Protein AF-A0A842YIY6-F1 (afdb_monomer)

Sequence (325 aa):
MGVLILLYVITFTYNYIYHKLLLDKLLSLYYEKFEFDLGQAIFYLFYGISILIGSVLSNKINRKRLLQAWIYSGIIINILLMTLHSRSNLYLLLSLTAFSIGFGLPSCFSYLVESTSFENRGRGSSIVQFLIFVSVFGLIAAATVLDLSLNQVIMLGIIIRVATLIPLHMDSFDRVIQASQPWGKVLGSKQTLLFLIPWVLISLNNGVLIFFDHSLPSSPEFEGVLTQGSYIMFIGISVFGLISGFMADRSGRKQPLILGAMALGISYALVGISTTPFNLMLMMILSGAGWGFVTVILQWVVFGDLAPKGSEEKYYVLALVVYPV

Solvent-accessible surface area (backbone atoms only — not comparable to full-atom values): 16160 Å² total; per-residue (Å²): 109,68,52,56,47,51,32,50,28,42,52,49,23,47,53,51,43,38,63,73,47,49,49,51,54,56,34,65,72,67,39,56,73,70,57,31,54,51,48,50,52,48,24,55,52,31,21,34,53,20,23,54,50,21,35,58,46,56,68,77,40,56,58,61,61,46,45,49,54,26,43,51,41,39,41,53,45,42,53,47,48,69,73,57,71,42,78,91,40,40,69,60,51,40,33,53,42,23,30,35,60,19,26,33,45,17,60,48,59,34,50,53,46,76,73,37,54,87,69,47,31,27,41,54,46,8,53,42,47,28,50,19,44,52,50,35,51,53,51,50,53,49,40,59,76,66,62,57,50,72,64,54,51,44,50,50,49,39,53,43,45,58,55,35,51,56,38,58,68,75,50,84,75,77,71,78,87,46,84,51,73,60,68,69,60,58,66,68,30,68,70,48,45,68,54,47,52,59,50,48,52,52,29,49,55,52,58,52,46,58,61,51,63,74,69,54,70,95,43,72,66,42,55,50,35,55,58,55,24,51,56,47,16,52,53,24,27,24,55,32,10,36,53,21,7,52,42,21,50,72,70,38,62,64,54,32,38,50,54,9,51,51,31,35,51,54,21,55,48,42,51,74,73,44,87,44,57,68,38,52,36,52,23,25,48,29,35,7,36,9,48,6,13,34,44,36,39,56,57,60,32,49,32,47,72,70,31,56,86,55,26,27,27,61,36,33,34,62,36,59,53,57,54,74,125

Structure (mmCIF, N/CA/C/O backbone):
data_AF-A0A842YIY6-F1
#
_entry.id   AF-A0A842YIY6-F1
#
loop_
_atom_site.group_PDB
_atom_site.id
_atom_site.type_symbol
_atom_site.label_atom_id
_atom_site.label_alt_id
_atom_site.label_comp_id
_atom_site.label_asym_id
_atom_site.label_entity_id
_atom_site.label_seq_id
_atom_site.pdbx_PDB_ins_code
_atom_site.Cartn_x
_atom_site.Cartn_y
_atom_site.Cartn_z
_atom_site.occupancy
_atom_site.B_iso_or_equiv
_atom_site.auth_seq_id
_atom_site.auth_comp_id
_atom_site.auth_asym_id
_atom_site.auth_atom_id
_atom_site.pdbx_PDB_model_num
ATOM 1 N N . MET A 1 1 ? -20.625 5.523 6.326 1.00 78.38 1 MET A N 1
ATOM 2 C CA . MET A 1 1 ? -19.889 4.602 5.426 1.00 78.38 1 MET A CA 1
ATOM 3 C C . MET A 1 1 ? -19.438 5.263 4.120 1.00 78.38 1 MET A C 1
ATOM 5 O O . MET A 1 1 ? -18.277 5.108 3.785 1.00 78.38 1 MET A O 1
ATOM 9 N N . GLY A 1 2 ? -20.272 6.034 3.404 1.00 86.25 2 GLY A N 1
ATOM 10 C CA . GLY A 1 2 ? -19.850 6.689 2.147 1.00 86.25 2 GLY A CA 1
ATOM 11 C C . GLY A 1 2 ? -18.645 7.639 2.279 1.00 86.25 2 GLY A C 1
ATOM 12 O O . GLY A 1 2 ? -17.682 7.506 1.533 1.00 86.25 2 GLY A O 1
ATOM 13 N N . VAL A 1 3 ? -18.654 8.534 3.276 1.00 86.19 3 VAL A N 1
ATOM 14 C CA . VAL A 1 3 ? -17.538 9.467 3.562 1.00 86.19 3 VAL A CA 1
ATOM 15 C C . VAL A 1 3 ? -16.233 8.722 3.868 1.00 86.19 3 VAL A C 1
ATOM 17 O O . VAL A 1 3 ? -15.176 9.085 3.359 1.00 86.19 3 VAL A O 1
ATOM 20 N N . LEU A 1 4 ? -16.321 7.631 4.635 1.00 86.00 4 LEU A N 1
ATOM 21 C CA . LEU A 1 4 ? -15.195 6.746 4.924 1.00 86.00 4 LEU A CA 1
ATOM 22 C C . LEU A 1 4 ? -14.635 6.142 3.634 1.00 86.00 4 LEU A C 1
ATOM 24 O O . LEU A 1 4 ? -13.453 6.288 3.366 1.00 86.00 4 LEU A O 1
ATOM 28 N N . ILE A 1 5 ? -15.473 5.499 2.818 1.00 90.00 5 ILE A N 1
ATOM 29 C CA . ILE A 1 5 ? -15.027 4.888 1.558 1.00 90.00 5 ILE A CA 1
ATOM 30 C C . ILE A 1 5 ? -14.298 5.928 0.701 1.00 90.00 5 ILE A C 1
ATOM 32 O O . ILE A 1 5 ? -13.212 5.645 0.205 1.00 90.00 5 ILE A O 1
ATOM 36 N N . LEU A 1 6 ? -14.838 7.145 0.602 1.00 90.69 6 LEU A N 1
ATOM 37 C CA . LEU A 1 6 ? -14.202 8.233 -0.134 1.00 90.69 6 LEU A CA 1
ATOM 38 C C . LEU A 1 6 ? -12.817 8.589 0.429 1.00 90.69 6 LEU A C 1
ATOM 40 O O . LEU A 1 6 ? -11.865 8.683 -0.343 1.00 90.69 6 LEU A O 1
ATOM 44 N N . LEU A 1 7 ? -12.681 8.736 1.753 1.00 90.69 7 LEU A N 1
ATOM 45 C CA . LEU A 1 7 ? -11.388 8.990 2.400 1.00 90.69 7 LEU A CA 1
ATOM 46 C C . LEU A 1 7 ? -10.359 7.925 2.000 1.00 90.69 7 LEU A C 1
ATOM 48 O O . LEU A 1 7 ? -9.267 8.264 1.556 1.00 90.69 7 LEU A O 1
ATOM 52 N N . TYR A 1 8 ? -10.722 6.646 2.094 1.00 91.25 8 TYR A N 1
ATOM 53 C CA . TYR A 1 8 ? -9.815 5.545 1.764 1.00 91.25 8 TYR A CA 1
ATOM 54 C C . TYR A 1 8 ? -9.448 5.522 0.296 1.00 91.25 8 TYR A C 1
ATOM 56 O O . TYR A 1 8 ? -8.270 5.423 -0.034 1.00 91.25 8 TYR A O 1
ATOM 64 N N . VAL A 1 9 ? -10.445 5.621 -0.581 1.00 92.44 9 VAL A N 1
ATOM 65 C CA . VAL A 1 9 ? -10.215 5.573 -2.020 1.00 92.44 9 VAL A CA 1
ATOM 66 C C . VAL A 1 9 ? -9.241 6.672 -2.415 1.00 92.44 9 VAL A C 1
ATOM 68 O O . VAL A 1 9 ? -8.220 6.361 -3.018 1.00 92.44 9 VAL A O 1
ATOM 71 N N . ILE A 1 10 ? -9.461 7.919 -1.995 1.00 92.56 10 ILE A N 1
ATOM 72 C CA . ILE A 1 10 ? -8.565 9.033 -2.339 1.00 92.56 10 ILE A CA 1
ATOM 73 C C . ILE A 1 10 ? -7.165 8.820 -1.731 1.00 92.56 10 ILE A C 1
ATOM 75 O O . ILE A 1 10 ? -6.153 8.939 -2.425 1.00 92.56 10 ILE A O 1
ATOM 79 N N . THR A 1 11 ? -7.087 8.457 -0.450 1.00 91.44 11 THR A N 1
ATOM 80 C CA . THR A 1 11 ? -5.820 8.281 0.269 1.00 91.44 11 THR A CA 1
ATOM 81 C C . THR A 1 11 ? -4.952 7.152 -0.294 1.00 91.44 11 THR A C 1
ATOM 83 O O . THR A 1 11 ? -3.753 7.342 -0.505 1.00 91.44 11 THR A O 1
ATOM 86 N N . PHE A 1 12 ? -5.523 5.973 -0.532 1.00 92.31 12 PHE A N 1
ATOM 87 C CA . PHE A 1 12 ? -4.766 4.832 -1.047 1.00 92.31 12 PHE A CA 1
ATOM 88 C C . PHE A 1 12 ? -4.489 4.963 -2.536 1.00 92.31 12 PHE A C 1
ATOM 90 O O . PHE A 1 12 ? -3.419 4.556 -2.975 1.00 92.31 12 PHE A O 1
ATOM 97 N N . THR A 1 13 ? -5.380 5.602 -3.297 1.00 92.31 13 THR A N 1
ATOM 98 C CA . THR A 1 13 ? -5.102 5.941 -4.697 1.00 92.31 13 THR A CA 1
ATOM 99 C C . THR A 1 13 ? -3.861 6.818 -4.805 1.00 92.31 13 THR A C 1
ATOM 101 O O . THR A 1 13 ? -2.980 6.519 -5.606 1.00 92.31 13 THR A O 1
ATOM 104 N N . TYR A 1 14 ? -3.726 7.835 -3.944 1.00 92.69 14 TYR A N 1
ATOM 105 C CA . TYR A 1 14 ? -2.490 8.616 -3.857 1.00 92.69 14 TYR A CA 1
ATOM 106 C C . TYR A 1 14 ? -1.270 7.731 -3.567 1.00 92.69 14 TYR A C 1
ATOM 108 O O . TYR A 1 14 ? -0.249 7.871 -4.232 1.00 92.69 14 TYR A O 1
ATOM 116 N N . ASN A 1 15 ? -1.369 6.828 -2.586 1.00 91.19 15 ASN A N 1
ATOM 117 C CA . ASN A 1 15 ? -0.257 5.962 -2.194 1.00 91.19 15 ASN A CA 1
ATOM 118 C C . ASN A 1 15 ? 0.204 5.079 -3.375 1.00 91.19 15 ASN A C 1
ATOM 120 O O . ASN A 1 15 ? 1.374 5.092 -3.748 1.00 91.19 15 ASN A O 1
ATOM 124 N N . TYR A 1 16 ? -0.730 4.415 -4.058 1.00 90.38 16 TYR A N 1
ATOM 125 C CA . TYR A 1 16 ? -0.418 3.594 -5.231 1.00 90.38 16 TYR A CA 1
ATOM 126 C C . TYR A 1 16 ? 0.123 4.401 -6.419 1.00 90.38 16 TYR A C 1
ATOM 128 O O . TYR A 1 16 ? 1.082 3.964 -7.051 1.00 90.38 16 TYR A O 1
ATOM 136 N N . ILE A 1 17 ? -0.441 5.580 -6.714 1.00 90.25 17 ILE A N 1
ATOM 137 C CA . ILE A 1 17 ? 0.081 6.475 -7.764 1.00 90.25 17 ILE A CA 1
ATOM 138 C C . ILE A 1 17 ? 1.506 6.905 -7.440 1.00 90.25 17 ILE A C 1
ATOM 140 O O . ILE A 1 17 ? 2.358 6.945 -8.327 1.00 90.25 17 ILE A O 1
ATOM 144 N N . TYR A 1 18 ? 1.779 7.202 -6.172 1.00 90.56 18 TYR A N 1
ATOM 145 C CA . TYR A 1 18 ? 3.118 7.552 -5.743 1.00 90.56 18 TYR A CA 1
ATOM 146 C C . TYR A 1 18 ? 4.100 6.421 -6.060 1.00 90.56 18 TYR A C 1
ATOM 148 O O . TYR A 1 18 ? 5.107 6.658 -6.72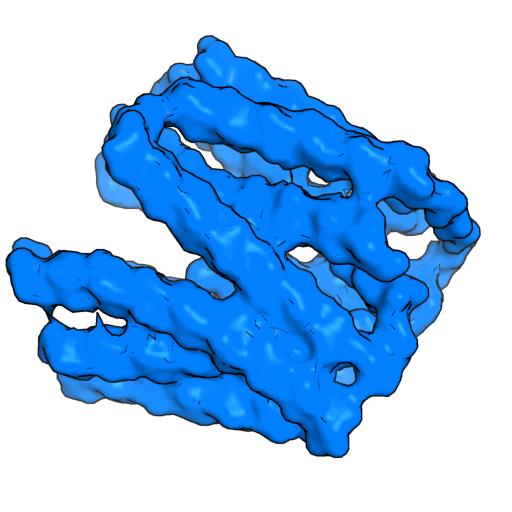0 1.00 90.56 18 TYR A O 1
ATOM 156 N N . HIS A 1 19 ? 3.781 5.192 -5.648 1.00 87.00 19 HIS A N 1
ATOM 157 C CA . HIS A 1 19 ? 4.643 4.035 -5.886 1.00 87.00 19 HIS A CA 1
ATOM 158 C C . HIS A 1 19 ? 4.820 3.701 -7.370 1.00 87.00 19 HIS A C 1
ATOM 160 O O . HIS A 1 19 ? 5.937 3.416 -7.777 1.00 87.00 19 HIS A O 1
ATOM 166 N N . LYS A 1 20 ? 3.745 3.721 -8.169 1.00 86.69 20 LYS A N 1
ATOM 167 C CA . LYS A 1 20 ? 3.766 3.214 -9.556 1.00 86.69 20 LYS A CA 1
ATOM 168 C C . LYS A 1 20 ? 4.073 4.258 -10.623 1.00 86.69 20 LYS A C 1
ATOM 170 O O . LYS A 1 20 ? 4.402 3.891 -11.741 1.00 86.69 20 LYS A O 1
ATOM 175 N N . LEU A 1 21 ? 3.908 5.544 -10.326 1.00 88.88 21 LEU A N 1
ATOM 176 C CA . LEU A 1 21 ? 4.208 6.610 -11.283 1.00 88.88 21 LEU A CA 1
ATOM 177 C C . LEU A 1 21 ? 5.295 7.532 -10.770 1.00 88.88 21 LEU A C 1
ATOM 179 O O . LEU A 1 21 ? 6.252 7.804 -11.490 1.00 88.88 21 LEU A O 1
ATOM 183 N N . LEU A 1 22 ? 5.132 8.063 -9.558 1.00 90.75 22 LEU A N 1
ATOM 184 C CA . LEU A 1 22 ? 6.001 9.143 -9.113 1.00 90.75 22 LEU A CA 1
ATOM 185 C C . LEU A 1 22 ? 7.402 8.643 -8.759 1.00 90.75 22 LEU A C 1
ATOM 187 O O . LEU A 1 22 ? 8.380 9.240 -9.200 1.00 90.75 22 LEU A O 1
ATOM 191 N N . LEU A 1 23 ? 7.494 7.559 -7.989 1.00 92.88 23 LEU A N 1
ATOM 192 C CA . LEU A 1 23 ? 8.764 6.980 -7.563 1.00 92.88 23 LEU A CA 1
ATOM 193 C C . LEU A 1 23 ? 9.606 6.547 -8.769 1.00 92.88 23 LEU A C 1
ATOM 195 O O . LEU A 1 23 ? 10.764 6.948 -8.867 1.00 92.88 23 LEU A O 1
ATOM 199 N N . ASP A 1 24 ? 8.998 5.822 -9.709 1.00 90.69 24 ASP A N 1
ATOM 200 C CA . ASP A 1 24 ? 9.679 5.346 -10.914 1.00 90.69 24 ASP A CA 1
ATOM 201 C C . ASP A 1 24 ? 10.152 6.515 -11.788 1.00 90.69 24 ASP A C 1
ATOM 203 O O . ASP A 1 24 ? 11.333 6.569 -12.127 1.00 90.69 24 ASP A O 1
ATOM 207 N N . LYS A 1 25 ? 9.288 7.511 -12.061 1.00 93.31 25 LYS A N 1
ATOM 208 C CA . LYS A 1 25 ? 9.669 8.711 -12.834 1.00 93.31 25 LYS A CA 1
ATOM 209 C C . LYS A 1 25 ? 10.772 9.531 -12.162 1.00 93.31 25 LYS A C 1
ATOM 211 O O . LYS A 1 25 ? 11.615 10.099 -12.852 1.00 93.31 25 LYS A O 1
ATOM 216 N N . LEU A 1 26 ? 10.753 9.644 -10.833 1.00 92.81 26 LEU A N 1
ATOM 217 C CA . LEU A 1 26 ? 11.770 10.386 -10.084 1.00 92.81 26 LEU A CA 1
ATOM 218 C C . LEU A 1 26 ? 13.132 9.712 -10.165 1.00 92.81 26 LEU A C 1
ATOM 220 O O . LEU A 1 26 ? 14.129 10.380 -10.429 1.00 92.81 26 LEU A O 1
ATOM 224 N N . LEU A 1 27 ? 13.178 8.405 -9.917 1.00 94.00 27 LEU A N 1
ATOM 225 C CA . LEU A 1 27 ? 14.429 7.658 -9.917 1.00 94.00 27 LEU A CA 1
ATOM 226 C C . LEU A 1 27 ? 14.996 7.546 -11.337 1.00 94.00 27 LEU A C 1
ATOM 228 O O . LEU A 1 27 ? 16.179 7.821 -11.532 1.00 94.00 27 LEU A O 1
ATOM 232 N N . SER A 1 28 ? 14.157 7.252 -12.337 1.00 93.25 28 SER A N 1
ATOM 233 C CA . SER A 1 28 ? 14.592 7.129 -13.736 1.00 93.25 28 SER A CA 1
ATOM 234 C C . SER A 1 28 ? 15.122 8.438 -14.329 1.00 93.25 28 SER A C 1
ATOM 236 O O . SER A 1 28 ? 15.854 8.411 -15.312 1.00 93.25 28 SER A O 1
ATOM 238 N N . LEU A 1 29 ? 14.744 9.592 -13.764 1.00 92.81 29 LEU A N 1
ATOM 239 C CA . LEU A 1 29 ? 15.221 10.901 -14.216 1.00 92.81 29 LEU A CA 1
ATOM 240 C C . LEU A 1 29 ? 16.683 11.166 -13.826 1.00 92.81 29 LEU A C 1
ATOM 242 O O . LEU A 1 29 ? 17.380 11.890 -14.535 1.00 92.81 29 LEU A O 1
ATOM 246 N N . TYR A 1 30 ? 17.139 10.632 -12.691 1.00 92.12 30 TYR A N 1
ATOM 247 C CA . TYR A 1 30 ? 18.420 11.022 -12.089 1.00 92.12 30 TYR A CA 1
ATOM 248 C C . TYR A 1 30 ? 19.455 9.911 -12.006 1.00 92.12 30 TYR A C 1
ATOM 250 O O . TYR A 1 30 ? 20.642 10.223 -11.870 1.00 92.12 30 TYR A O 1
ATOM 258 N N . TYR A 1 31 ? 19.020 8.655 -12.032 1.00 93.12 31 TYR A N 1
ATOM 259 C CA . TYR A 1 31 ? 19.827 7.534 -11.586 1.00 93.12 31 TYR A CA 1
ATOM 260 C C . TYR A 1 31 ? 19.833 6.381 -12.580 1.00 93.12 31 TYR A C 1
ATOM 262 O O . TYR A 1 31 ? 18.832 6.050 -13.212 1.00 93.12 31 TYR A O 1
ATOM 270 N N . GLU A 1 32 ? 21.001 5.753 -12.677 1.00 91.38 32 GLU A N 1
ATOM 271 C CA . GLU A 1 32 ? 21.169 4.473 -13.350 1.00 91.38 32 GLU A CA 1
ATOM 272 C C . GLU A 1 32 ? 20.615 3.336 -12.479 1.00 91.38 32 GLU A C 1
ATOM 274 O O . GLU A 1 32 ? 20.284 3.522 -11.307 1.00 91.38 32 GLU A O 1
ATOM 279 N N . LYS A 1 33 ? 20.548 2.125 -13.040 1.00 87.06 33 LYS A N 1
ATOM 280 C CA . LYS A 1 33 ? 19.861 0.974 -12.436 1.00 87.06 33 LYS A CA 1
ATOM 281 C C . LYS A 1 33 ? 20.239 0.696 -10.970 1.00 87.06 33 LYS A C 1
ATOM 283 O O . LYS A 1 33 ? 19.358 0.489 -10.148 1.00 87.06 33 LYS A O 1
ATOM 288 N N . PHE A 1 34 ? 21.524 0.726 -10.612 1.00 89.06 34 PHE A N 1
ATOM 289 C CA . PHE A 1 34 ? 21.938 0.458 -9.225 1.00 89.06 34 PHE A CA 1
ATOM 290 C C . PHE A 1 34 ? 21.459 1.538 -8.238 1.00 89.06 34 PHE A C 1
ATOM 292 O O . PHE A 1 34 ? 20.961 1.227 -7.158 1.00 89.06 34 PHE A O 1
ATOM 299 N N . GLU A 1 35 ? 21.601 2.814 -8.604 1.00 92.44 35 GLU A N 1
ATOM 300 C CA . GLU A 1 35 ? 21.145 3.941 -7.781 1.00 92.44 35 GLU A CA 1
ATOM 301 C C . GLU A 1 35 ? 19.605 3.988 -7.703 1.00 92.44 35 GLU A C 1
ATOM 303 O O . GLU A 1 35 ? 19.047 4.367 -6.671 1.00 92.44 35 GLU A O 1
ATOM 308 N N . PHE A 1 36 ? 18.916 3.543 -8.760 1.00 91.06 36 PHE A N 1
ATOM 309 C CA . PHE A 1 36 ? 17.467 3.345 -8.784 1.00 91.06 36 PHE A CA 1
ATOM 310 C C . PHE A 1 36 ? 17.028 2.333 -7.712 1.00 91.06 36 PHE A C 1
ATOM 312 O O . PHE A 1 36 ? 16.215 2.673 -6.847 1.00 91.06 36 PHE A O 1
ATOM 319 N N . ASP A 1 37 ? 17.622 1.135 -7.703 1.00 89.75 37 ASP A N 1
ATOM 320 C CA . ASP A 1 37 ? 17.306 0.076 -6.732 1.00 89.75 37 ASP A CA 1
ATOM 321 C C . ASP A 1 37 ? 17.602 0.525 -5.291 1.00 89.75 37 ASP A C 1
ATOM 323 O O . ASP A 1 37 ? 16.800 0.323 -4.373 1.00 89.75 37 ASP A O 1
ATOM 327 N N . LEU A 1 38 ? 18.736 1.205 -5.088 1.00 92.31 38 LEU A N 1
ATOM 328 C CA . LEU A 1 38 ? 19.102 1.778 -3.793 1.00 92.31 38 LEU A CA 1
ATOM 329 C C . LEU A 1 38 ? 18.084 2.832 -3.330 1.00 92.31 38 LEU A C 1
ATOM 331 O O . LEU A 1 38 ? 17.690 2.847 -2.161 1.00 92.31 38 LEU A O 1
ATOM 335 N N . GLY A 1 39 ? 17.628 3.697 -4.237 1.00 94.06 39 GLY A N 1
ATOM 336 C CA . GLY A 1 39 ? 16.604 4.699 -3.959 1.00 94.06 39 GLY A CA 1
ATOM 337 C C . GLY A 1 39 ? 15.267 4.082 -3.541 1.00 94.06 39 GLY A C 1
ATOM 338 O O . GLY A 1 39 ? 14.663 4.543 -2.567 1.00 94.06 39 GLY A O 1
ATOM 339 N N . GLN A 1 40 ? 14.837 3.004 -4.206 1.00 92.38 40 GLN A N 1
ATOM 340 C CA . GLN A 1 40 ? 13.654 2.241 -3.795 1.00 92.38 40 GLN A CA 1
ATOM 341 C C . GLN A 1 40 ? 13.840 1.613 -2.407 1.00 92.38 40 GLN A C 1
ATOM 343 O O . GLN A 1 40 ? 12.960 1.740 -1.553 1.00 92.38 40 GLN A O 1
ATOM 348 N N . ALA A 1 41 ? 14.992 0.992 -2.138 1.00 92.00 41 ALA A N 1
ATOM 349 C CA . ALA A 1 41 ? 15.279 0.386 -0.837 1.00 92.00 41 ALA A CA 1
ATOM 350 C C . ALA A 1 41 ? 15.235 1.416 0.308 1.00 92.00 41 ALA A C 1
ATOM 352 O O . ALA A 1 41 ? 14.609 1.168 1.343 1.00 92.00 41 ALA A O 1
ATOM 353 N N . ILE A 1 42 ? 15.834 2.597 0.107 1.00 94.81 42 ILE A N 1
ATOM 354 C CA . ILE A 1 42 ? 15.772 3.716 1.061 1.00 94.81 42 ILE A CA 1
ATOM 355 C C . ILE A 1 42 ? 14.319 4.144 1.281 1.00 94.81 42 ILE A C 1
ATOM 357 O O . ILE A 1 42 ? 13.887 4.296 2.427 1.00 94.81 42 ILE A O 1
ATOM 361 N N . PHE A 1 43 ? 13.548 4.300 0.203 1.00 95.00 43 PHE A N 1
ATOM 362 C CA . PHE A 1 43 ? 12.140 4.666 0.293 1.00 95.00 43 PHE A CA 1
ATOM 363 C C . PHE A 1 43 ? 11.354 3.662 1.154 1.00 95.00 43 PHE A C 1
ATOM 365 O O . PHE A 1 43 ? 10.713 4.055 2.131 1.00 95.00 43 PHE A O 1
ATOM 372 N N . TYR A 1 44 ? 11.434 2.362 0.857 1.00 93.00 44 TYR A N 1
ATOM 373 C CA . TYR A 1 44 ? 10.679 1.341 1.592 1.00 93.00 44 TYR A CA 1
ATOM 374 C C . TYR A 1 44 ? 11.131 1.190 3.051 1.00 93.00 44 TYR A C 1
ATOM 376 O O . TYR A 1 44 ? 10.295 0.973 3.934 1.00 93.00 44 TYR A O 1
ATOM 384 N N . LEU A 1 45 ? 12.422 1.388 3.341 1.00 94.38 45 LEU A N 1
ATOM 385 C CA . LEU A 1 45 ? 12.937 1.414 4.711 1.00 94.38 45 LEU A CA 1
ATOM 386 C C . LEU A 1 45 ? 12.297 2.547 5.528 1.00 94.38 45 LEU A C 1
ATOM 388 O O . LEU A 1 45 ? 11.740 2.307 6.604 1.00 94.38 45 LEU A O 1
ATOM 392 N N . PHE A 1 46 ? 12.331 3.781 5.013 1.00 96.56 46 PHE A N 1
ATOM 393 C CA . PHE A 1 46 ? 11.738 4.936 5.697 1.00 96.56 46 PHE A CA 1
ATOM 394 C C . PHE A 1 46 ? 10.212 4.854 5.773 1.00 96.56 46 PHE A C 1
ATOM 396 O O . PHE A 1 46 ? 9.621 5.308 6.756 1.00 96.56 46 PHE A O 1
ATOM 403 N N . TYR A 1 47 ? 9.572 4.228 4.788 1.00 95.88 47 TYR A N 1
ATOM 404 C CA . TYR A 1 47 ? 8.141 3.947 4.800 1.00 95.88 47 TYR A CA 1
ATOM 405 C C . TYR A 1 47 ? 7.768 3.012 5.961 1.00 95.88 47 TYR A C 1
ATOM 407 O O . TYR A 1 47 ? 6.876 3.332 6.751 1.00 95.88 47 TYR A O 1
ATOM 415 N N . GLY A 1 48 ? 8.513 1.915 6.145 1.00 95.44 48 GLY A N 1
ATOM 416 C CA . GLY A 1 48 ? 8.334 0.992 7.270 1.00 95.44 48 GLY A CA 1
ATOM 417 C C . GLY A 1 48 ? 8.584 1.647 8.635 1.00 95.44 48 GLY A C 1
ATOM 418 O O . GLY A 1 48 ? 7.766 1.511 9.549 1.00 95.44 48 GLY A O 1
ATOM 419 N N . ILE A 1 49 ? 9.666 2.427 8.766 1.00 96.81 49 ILE A N 1
ATOM 420 C CA . ILE A 1 49 ? 9.962 3.211 9.983 1.00 96.81 49 ILE A CA 1
ATOM 421 C C . I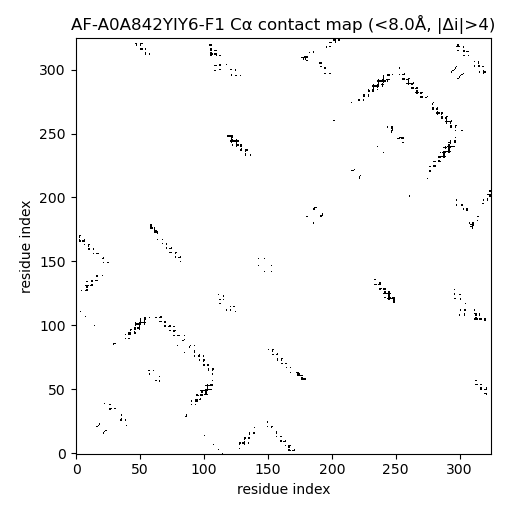LE A 1 49 ? 8.811 4.174 10.298 1.00 96.81 49 ILE A C 1
ATOM 423 O O . ILE A 1 49 ? 8.375 4.293 11.445 1.00 96.81 49 ILE A O 1
ATOM 427 N N . SER A 1 50 ? 8.286 4.840 9.276 1.00 97.56 50 SER A N 1
ATOM 428 C CA . SER A 1 50 ? 7.190 5.788 9.423 1.00 97.56 50 SER A CA 1
ATOM 429 C C . SER A 1 50 ? 5.893 5.127 9.883 1.00 97.56 50 SER A C 1
ATOM 431 O O . SER A 1 50 ? 5.244 5.627 10.802 1.00 97.56 50 SER A O 1
ATOM 433 N N . ILE A 1 51 ? 5.547 3.959 9.335 1.00 97.31 51 ILE A N 1
ATOM 434 C CA . ILE A 1 51 ? 4.404 3.155 9.793 1.00 97.31 51 ILE A CA 1
ATOM 435 C C . ILE A 1 51 ? 4.529 2.819 11.290 1.00 97.31 51 ILE A C 1
ATOM 437 O O . ILE A 1 51 ? 3.564 2.977 12.046 1.00 97.31 51 ILE A O 1
ATOM 441 N N . LEU A 1 52 ? 5.719 2.409 11.743 1.00 96.94 52 LEU A N 1
ATOM 442 C CA . LEU A 1 52 ? 5.980 2.115 13.157 1.00 96.94 52 LEU A CA 1
ATOM 443 C C . LEU A 1 52 ? 5.772 3.351 14.042 1.00 96.94 52 LEU A C 1
ATOM 445 O O . LEU A 1 52 ? 5.078 3.279 15.061 1.00 96.94 52 LEU A O 1
ATOM 449 N N . ILE A 1 53 ? 6.323 4.497 13.634 1.00 97.38 53 ILE A N 1
ATOM 450 C CA . ILE A 1 53 ? 6.159 5.774 14.344 1.00 97.38 53 ILE A CA 1
ATOM 451 C C . ILE A 1 53 ? 4.683 6.176 14.395 1.00 97.38 53 ILE A C 1
ATOM 453 O O . ILE A 1 53 ? 4.188 6.553 15.457 1.00 97.38 53 ILE A O 1
ATOM 457 N N . GLY A 1 54 ? 3.961 6.022 13.287 1.00 96.62 54 GLY A N 1
ATOM 458 C CA . GLY A 1 54 ? 2.527 6.274 13.188 1.00 96.62 54 GLY A CA 1
ATOM 459 C C . GLY A 1 54 ? 1.701 5.538 14.238 1.00 96.62 54 GLY A C 1
ATOM 460 O O . GLY A 1 54 ? 0.868 6.137 14.918 1.00 96.62 54 GLY A O 1
ATOM 461 N N . SER A 1 55 ? 1.991 4.253 14.437 1.00 96.06 55 SER A N 1
ATOM 462 C CA . SER A 1 55 ? 1.341 3.425 15.460 1.00 96.06 55 SER A CA 1
ATOM 463 C C . SER A 1 55 ? 1.711 3.811 16.895 1.00 96.06 55 SER A C 1
ATOM 465 O O . SER A 1 55 ? 0.910 3.663 17.819 1.00 96.06 55 SER A O 1
ATOM 467 N N . VAL A 1 56 ? 2.918 4.335 17.123 1.00 95.69 56 VAL A N 1
ATOM 468 C CA . VAL A 1 56 ? 3.288 4.877 18.439 1.00 95.69 56 VAL A CA 1
ATOM 469 C C . 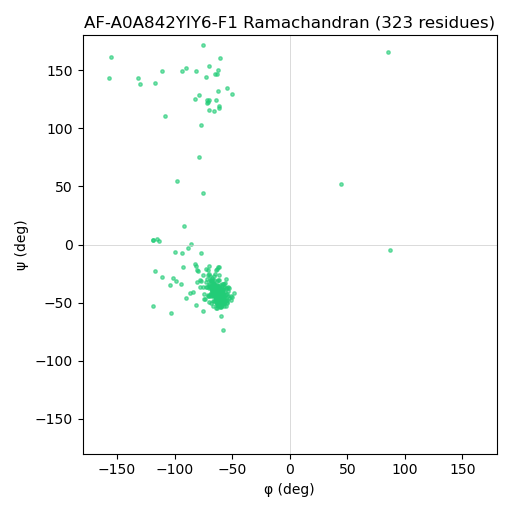VAL A 1 56 ? 2.545 6.188 18.702 1.00 95.69 56 VAL A C 1
ATOM 471 O O . VAL A 1 56 ? 1.999 6.369 19.795 1.00 95.69 56 VAL A O 1
ATOM 474 N N . LEU A 1 57 ? 2.491 7.080 17.708 1.00 96.00 57 LEU A N 1
ATOM 475 C CA . LEU A 1 57 ? 1.820 8.378 17.794 1.00 96.00 57 LEU A CA 1
ATOM 476 C C . LEU A 1 57 ? 0.303 8.250 17.957 1.00 96.00 57 LEU A C 1
ATOM 478 O O . LEU A 1 57 ? -0.284 9.043 18.694 1.00 96.00 57 LEU A O 1
ATOM 482 N N . SER A 1 58 ? -0.328 7.235 17.361 1.00 94.50 58 SER A N 1
ATOM 483 C CA . SER A 1 58 ? -1.779 7.012 17.469 1.00 94.50 58 SER A CA 1
ATOM 484 C C . SER A 1 58 ? -2.259 6.732 18.896 1.00 94.50 58 SER A C 1
ATOM 486 O O . SER A 1 58 ? -3.432 6.927 19.195 1.00 94.50 58 SER A O 1
ATOM 488 N N . ASN A 1 59 ? -1.361 6.320 19.797 1.00 92.00 59 ASN A N 1
ATOM 489 C CA . ASN A 1 59 ? -1.677 6.141 21.220 1.00 92.00 59 ASN A CA 1
ATOM 490 C C . ASN A 1 59 ? -1.630 7.452 22.017 1.00 92.00 59 ASN A C 1
ATOM 492 O O . ASN A 1 59 ? -2.101 7.499 23.149 1.00 92.00 59 ASN A O 1
ATOM 496 N N . LYS A 1 60 ? -0.995 8.491 21.465 1.00 93.75 60 LYS A N 1
ATOM 497 C CA . LYS A 1 60 ? -0.719 9.763 22.152 1.00 93.75 60 LYS A CA 1
ATOM 498 C C . LYS A 1 60 ? -1.535 10.922 21.591 1.00 93.75 60 LYS A C 1
ATOM 500 O O . LYS A 1 60 ? -1.785 11.894 22.295 1.00 93.75 60 LYS A O 1
ATOM 505 N N . ILE A 1 61 ? -1.908 10.842 20.319 1.00 94.06 61 ILE A N 1
ATOM 506 C CA . ILE A 1 61 ? -2.567 11.911 19.576 1.00 94.06 61 ILE A CA 1
ATOM 507 C C . ILE A 1 61 ? -3.950 11.420 19.154 1.00 94.06 61 ILE A C 1
ATOM 509 O O . ILE A 1 61 ? -4.106 10.284 18.715 1.00 94.06 61 ILE A O 1
ATOM 513 N N . ASN A 1 62 ? -4.959 12.289 19.259 1.00 92.56 62 ASN A N 1
ATOM 514 C CA . ASN A 1 62 ? -6.281 12.008 18.703 1.00 92.56 62 ASN A CA 1
ATOM 515 C C . ASN A 1 62 ? -6.162 11.664 17.205 1.00 92.56 62 ASN A C 1
ATOM 517 O O . ASN A 1 62 ? -5.478 12.361 16.449 1.00 92.56 62 ASN A O 1
ATOM 521 N N . ARG A 1 63 ? -6.853 10.602 16.775 1.00 91.88 63 ARG A N 1
ATOM 522 C CA . ARG A 1 63 ? -6.738 10.062 15.416 1.00 91.88 63 ARG A CA 1
ATOM 523 C C . ARG A 1 63 ? -7.010 11.108 14.334 1.00 91.88 63 ARG A C 1
ATOM 525 O O . ARG A 1 63 ? -6.249 11.180 13.375 1.00 91.88 63 ARG A O 1
ATOM 532 N N . LYS A 1 64 ? -8.042 11.944 14.490 1.00 92.75 64 LYS A N 1
ATOM 533 C CA . LYS A 1 64 ? -8.384 12.983 13.506 1.00 92.75 64 LYS A CA 1
ATOM 534 C C . LYS A 1 64 ? -7.242 13.983 13.345 1.00 92.75 64 LYS A C 1
ATOM 536 O O . LYS A 1 64 ? -6.842 14.269 12.221 1.00 92.75 64 LYS A O 1
ATOM 541 N N . ARG A 1 65 ? -6.650 14.436 14.457 1.00 94.31 65 ARG A N 1
ATOM 542 C CA . ARG A 1 65 ? -5.473 15.326 14.436 1.00 94.31 65 ARG A CA 1
ATOM 543 C C . ARG A 1 65 ? -4.256 14.656 13.801 1.00 94.31 65 ARG A C 1
ATOM 545 O O . ARG A 1 65 ? -3.541 15.299 13.040 1.00 94.31 65 ARG A O 1
ATOM 552 N N . LEU A 1 66 ? -4.034 13.371 14.081 1.00 95.19 66 LEU A N 1
ATOM 553 C CA . LEU A 1 66 ? -2.943 12.605 13.477 1.00 95.19 66 LEU A CA 1
ATOM 554 C C . LEU A 1 66 ? -3.120 12.469 11.955 1.00 95.19 66 LEU A C 1
ATOM 556 O O . LEU A 1 66 ? -2.168 12.699 11.214 1.00 95.19 66 LEU A O 1
ATOM 560 N N . LEU A 1 67 ? -4.334 12.168 11.483 1.00 94.75 67 LEU A N 1
ATOM 561 C CA . LEU A 1 67 ? -4.652 12.095 10.052 1.00 94.75 67 LEU A CA 1
ATOM 562 C C . LEU A 1 67 ? -4.564 13.465 9.363 1.00 94.75 67 LEU A C 1
ATOM 564 O O . LEU A 1 67 ? -4.065 13.548 8.245 1.00 94.75 67 LEU A O 1
ATOM 568 N N . GLN A 1 68 ? -4.975 14.549 10.028 1.00 95.25 68 GLN A N 1
ATOM 569 C CA . GLN A 1 68 ? -4.773 15.912 9.523 1.00 95.25 68 GLN A CA 1
ATOM 570 C C . GLN A 1 68 ? -3.280 16.230 9.377 1.00 95.25 68 GLN A C 1
ATOM 572 O O . GLN A 1 68 ? -2.849 16.650 8.306 1.00 95.25 68 GLN A O 1
ATOM 577 N N . ALA A 1 69 ? -2.478 15.977 10.419 1.00 96.75 69 ALA A N 1
ATOM 578 C CA . ALA A 1 69 ? -1.028 16.168 10.375 1.00 96.75 69 ALA A CA 1
ATOM 579 C C . ALA A 1 69 ? -0.380 15.339 9.256 1.00 96.75 69 ALA A C 1
ATOM 581 O O . ALA A 1 69 ? 0.497 15.828 8.547 1.00 96.75 69 ALA A O 1
ATOM 582 N N . TRP A 1 70 ? -0.859 14.113 9.048 1.00 96.75 70 TRP A N 1
ATOM 583 C CA . TRP A 1 70 ? -0.434 13.252 7.954 1.00 96.75 70 TRP A CA 1
ATOM 584 C C . TRP A 1 70 ? -0.723 13.841 6.576 1.00 96.75 70 TRP A C 1
ATOM 586 O O . TRP A 1 70 ? 0.192 13.951 5.759 1.00 96.75 70 TRP A O 1
ATOM 596 N N . ILE A 1 71 ? -1.949 14.302 6.329 1.00 96.12 71 ILE A N 1
ATOM 597 C CA . ILE A 1 71 ? -2.312 14.917 5.047 1.00 96.12 71 ILE A CA 1
ATOM 598 C C . ILE A 1 71 ? -1.506 16.197 4.804 1.00 96.12 71 ILE A C 1
ATOM 600 O O . ILE A 1 71 ? -0.927 16.346 3.728 1.00 96.12 71 ILE A O 1
ATOM 604 N N . TYR A 1 72 ? -1.404 17.084 5.801 1.00 97.31 72 TYR A N 1
ATOM 605 C CA . TYR A 1 72 ? -0.616 18.313 5.676 1.00 97.31 72 TYR A CA 1
ATOM 606 C C . TYR A 1 72 ? 0.863 18.027 5.425 1.00 97.31 72 TYR A C 1
ATOM 608 O O . TYR A 1 72 ? 1.461 18.668 4.563 1.00 97.31 72 TYR A O 1
ATOM 616 N N . SER A 1 73 ? 1.442 17.031 6.105 1.00 97.38 73 SER A N 1
ATOM 617 C CA . SER A 1 73 ? 2.823 16.622 5.845 1.00 97.38 73 SER A CA 1
ATOM 618 C C . SER A 1 73 ? 3.010 16.169 4.394 1.00 97.38 73 SER A C 1
ATOM 620 O O . SER A 1 73 ? 3.939 16.626 3.740 1.00 97.38 73 SER A O 1
ATOM 622 N N . GLY A 1 74 ? 2.089 15.370 3.843 1.00 96.06 74 GLY A N 1
ATOM 623 C CA . GLY A 1 74 ? 2.151 14.933 2.446 1.00 96.06 74 GLY A CA 1
ATOM 624 C C . GLY A 1 74 ? 2.039 16.087 1.444 1.00 96.06 74 GLY A C 1
ATOM 625 O O . GLY A 1 74 ? 2.747 16.096 0.442 1.00 96.06 74 GLY A O 1
ATOM 626 N N . ILE A 1 75 ? 1.196 17.089 1.721 1.00 97.50 75 ILE A N 1
ATOM 627 C CA . ILE A 1 75 ? 1.086 18.299 0.886 1.00 97.50 75 ILE A CA 1
ATOM 628 C C . ILE A 1 75 ? 2.407 19.078 0.900 1.00 97.50 75 ILE A C 1
ATOM 630 O O . ILE A 1 75 ? 2.937 19.395 -0.163 1.00 97.50 75 ILE A O 1
ATOM 634 N N . ILE A 1 76 ? 2.957 19.348 2.088 1.00 98.12 76 ILE A N 1
ATOM 635 C CA . ILE A 1 76 ? 4.215 20.092 2.244 1.00 98.12 76 ILE A CA 1
ATOM 636 C C . ILE A 1 76 ? 5.360 19.358 1.543 1.00 98.12 76 ILE A C 1
ATOM 638 O O . ILE A 1 76 ? 6.092 19.974 0.772 1.00 98.12 76 ILE A O 1
ATOM 642 N N . ILE A 1 77 ? 5.495 18.045 1.758 1.00 97.81 77 ILE A N 1
ATOM 643 C CA . ILE A 1 77 ? 6.561 17.265 1.127 1.00 97.81 77 ILE A CA 1
ATOM 644 C C . ILE A 1 77 ? 6.417 17.241 -0.399 1.00 97.81 77 ILE A C 1
ATOM 646 O O . ILE A 1 77 ? 7.422 17.392 -1.083 1.00 97.81 77 ILE A O 1
ATOM 650 N N . ASN A 1 78 ? 5.206 17.154 -0.958 1.00 96.69 78 ASN A N 1
ATOM 651 C CA . ASN A 1 78 ? 5.032 17.245 -2.413 1.00 96.69 78 ASN A CA 1
ATOM 652 C C . ASN A 1 78 ? 5.381 18.630 -2.979 1.00 96.69 78 ASN A C 1
ATOM 654 O O . ASN A 1 78 ? 5.915 18.718 -4.082 1.00 96.69 78 ASN A O 1
ATOM 658 N N . ILE A 1 79 ? 5.131 19.715 -2.240 1.00 97.88 79 ILE A N 1
ATOM 659 C CA . ILE A 1 79 ? 5.572 21.062 -2.641 1.00 97.88 79 ILE A CA 1
ATOM 660 C C . ILE A 1 79 ? 7.105 21.147 -2.630 1.00 97.88 79 ILE A C 1
ATOM 662 O O . ILE A 1 79 ? 7.704 21.676 -3.570 1.00 97.88 79 ILE A O 1
ATOM 666 N N . LEU A 1 80 ? 7.753 20.591 -1.600 1.00 97.62 80 LEU A N 1
ATOM 667 C CA . LEU A 1 80 ? 9.215 20.501 -1.544 1.00 97.62 80 LEU A CA 1
ATOM 668 C C . LEU A 1 80 ? 9.761 19.649 -2.690 1.00 97.62 80 LEU A C 1
ATOM 670 O O . LEU A 1 80 ? 10.730 20.037 -3.329 1.00 97.62 80 LEU A O 1
ATOM 674 N N . LEU A 1 81 ? 9.113 18.529 -2.998 1.00 96.44 81 LEU A N 1
ATOM 675 C CA . LEU A 1 81 ? 9.479 17.666 -4.112 1.00 96.44 81 LEU A CA 1
ATOM 676 C C . LEU A 1 81 ? 9.377 18.413 -5.446 1.00 96.44 81 LEU A C 1
ATOM 678 O O . LEU A 1 81 ? 10.318 18.367 -6.222 1.00 96.44 81 LEU A O 1
ATOM 682 N N . MET A 1 82 ? 8.303 19.172 -5.678 1.00 96.62 82 MET A N 1
ATOM 683 C CA . MET A 1 82 ? 8.117 19.971 -6.898 1.00 96.62 82 MET A CA 1
ATOM 684 C C . MET A 1 82 ? 9.182 21.066 -7.080 1.00 96.62 82 MET A C 1
ATOM 686 O O . MET A 1 82 ? 9.494 21.440 -8.204 1.00 96.62 82 MET A O 1
ATOM 690 N N . THR A 1 83 ? 9.720 21.607 -5.985 1.00 97.06 83 THR A N 1
ATOM 691 C CA . THR A 1 83 ? 10.624 22.771 -6.017 1.00 97.06 83 THR A CA 1
ATOM 692 C C . THR A 1 83 ? 12.099 22.413 -5.866 1.00 97.06 83 THR A C 1
ATOM 694 O O . THR A 1 83 ? 12.953 23.140 -6.367 1.00 97.06 83 THR A O 1
ATOM 697 N N . LEU A 1 84 ? 12.410 21.313 -5.177 1.00 96.94 84 LEU A N 1
ATOM 698 C CA . LEU A 1 84 ? 13.768 20.961 -4.756 1.00 96.94 84 LEU A CA 1
ATOM 699 C C . LEU A 1 84 ? 14.267 19.633 -5.335 1.00 96.94 84 LEU A C 1
ATOM 701 O O . LEU A 1 84 ? 15.369 19.212 -4.962 1.00 96.94 84 LEU A O 1
ATOM 705 N N . HIS A 1 85 ? 13.495 18.957 -6.201 1.00 95.69 85 HIS A N 1
ATOM 706 C CA . HIS A 1 85 ? 13.951 17.707 -6.805 1.00 95.69 85 HIS A CA 1
ATOM 707 C C . HIS A 1 85 ? 15.223 17.942 -7.632 1.00 95.69 85 HIS A C 1
ATOM 709 O O . HIS A 1 85 ? 15.268 18.708 -8.593 1.00 95.69 85 HIS A O 1
ATOM 715 N N . SER A 1 86 ? 16.300 17.290 -7.213 1.00 96.06 86 SER A N 1
ATOM 716 C CA . SER A 1 86 ? 17.605 17.313 -7.859 1.00 96.06 86 SER A CA 1
ATOM 717 C C . SER A 1 86 ? 18.344 16.033 -7.491 1.00 96.06 86 SER A C 1
ATOM 719 O O . SER A 1 86 ? 18.030 15.400 -6.479 1.00 96.06 86 SER A O 1
ATOM 721 N N . ARG A 1 87 ? 19.375 15.672 -8.262 1.00 95.50 87 ARG A N 1
ATOM 722 C CA . ARG A 1 87 ? 20.185 14.479 -7.977 1.00 95.50 87 ARG A CA 1
ATOM 723 C C . ARG A 1 87 ? 20.806 14.503 -6.574 1.00 95.50 87 ARG A C 1
ATOM 725 O O . ARG A 1 87 ? 20.887 13.460 -5.936 1.00 95.50 87 ARG A O 1
ATOM 732 N N . SER A 1 88 ? 21.223 15.672 -6.076 1.00 96.31 88 SER A N 1
ATOM 733 C CA . SER A 1 88 ? 21.842 15.808 -4.747 1.00 96.31 88 SER A CA 1
ATOM 734 C C . SER A 1 88 ? 20.845 15.640 -3.600 1.00 96.31 88 SER A C 1
ATOM 736 O O . SER A 1 88 ? 21.220 15.196 -2.519 1.00 96.31 88 SER A O 1
ATOM 738 N N . ASN A 1 89 ? 19.578 15.993 -3.829 1.00 96.69 89 ASN A N 1
ATOM 739 C CA . ASN A 1 89 ? 18.545 16.005 -2.795 1.00 96.69 89 ASN A CA 1
ATOM 740 C C . ASN A 1 89 ? 17.644 14.765 -2.839 1.00 96.69 89 ASN A C 1
ATOM 742 O O . ASN A 1 89 ? 16.800 14.604 -1.956 1.00 96.69 89 ASN A O 1
ATOM 746 N N . LEU A 1 90 ? 17.786 13.902 -3.851 1.00 94.69 90 LEU A N 1
ATOM 747 C CA . LEU A 1 90 ? 16.787 12.878 -4.142 1.00 94.69 90 LEU A CA 1
ATOM 748 C C . LEU A 1 90 ? 16.603 11.893 -2.983 1.00 94.69 90 LEU A C 1
ATOM 750 O O . LEU A 1 90 ? 15.476 11.708 -2.541 1.00 94.69 90 LEU A O 1
ATOM 754 N N . TYR A 1 91 ? 17.673 11.334 -2.411 1.00 96.25 91 TYR A N 1
ATOM 755 C CA . TYR A 1 91 ? 17.547 10.402 -1.279 1.00 96.25 91 TYR A CA 1
ATOM 756 C C . TYR A 1 91 ? 16.891 11.031 -0.040 1.00 96.25 91 TYR A C 1
ATOM 758 O O . TYR A 1 91 ? 16.096 10.375 0.638 1.00 96.25 91 TYR A O 1
ATOM 766 N N . LEU A 1 92 ? 17.168 12.310 0.240 1.00 97.62 92 LEU A N 1
ATOM 767 C CA . LEU A 1 92 ? 16.510 13.044 1.322 1.00 97.62 92 LEU A CA 1
ATOM 768 C C . LEU A 1 92 ? 15.013 13.206 1.034 1.00 97.62 92 LEU A C 1
ATOM 770 O O . LEU A 1 92 ? 14.184 12.890 1.887 1.00 97.62 92 LEU A O 1
ATOM 774 N N . LEU A 1 93 ? 14.661 13.655 -0.173 1.00 96.94 93 LEU A N 1
ATOM 775 C CA . LEU A 1 93 ? 13.269 13.842 -0.583 1.00 96.94 93 LEU A CA 1
ATOM 776 C C . LEU A 1 93 ? 12.501 12.516 -0.615 1.00 96.94 93 LEU A C 1
ATOM 778 O O . LEU A 1 93 ? 11.362 12.472 -0.157 1.00 96.94 93 LEU A O 1
ATOM 782 N N . LEU A 1 94 ? 13.120 11.421 -1.061 1.00 96.50 94 LEU A N 1
ATOM 783 C CA . LEU A 1 94 ? 12.536 10.078 -1.013 1.00 96.50 94 LEU A CA 1
ATOM 784 C C . LEU A 1 94 ? 12.261 9.639 0.424 1.00 96.50 94 LEU A C 1
ATOM 786 O O . LEU A 1 94 ? 11.164 9.170 0.713 1.00 96.50 94 LEU A O 1
ATOM 790 N N . SER A 1 95 ? 13.214 9.855 1.332 1.00 97.75 95 SER A N 1
ATOM 791 C CA . SER A 1 95 ? 13.067 9.516 2.753 1.00 97.75 95 SER A CA 1
ATOM 792 C C . SER A 1 95 ? 11.942 10.319 3.413 1.00 97.75 95 SER A C 1
ATOM 794 O O . SER A 1 95 ? 11.089 9.757 4.101 1.00 97.75 95 SER A O 1
ATOM 796 N N . LEU A 1 96 ? 11.891 11.633 3.162 1.00 97.69 96 LEU A N 1
ATOM 797 C CA . LEU A 1 96 ? 10.824 12.511 3.653 1.00 97.69 96 LEU A CA 1
ATOM 798 C C . LEU A 1 96 ? 9.464 12.125 3.078 1.00 97.69 96 LEU A C 1
ATOM 800 O O . LEU A 1 96 ? 8.456 12.153 3.788 1.00 97.69 96 LEU A O 1
ATOM 804 N N . THR A 1 97 ? 9.427 11.736 1.806 1.00 96.06 97 THR A N 1
ATOM 805 C CA . THR A 1 97 ? 8.168 11.371 1.169 1.00 96.06 97 THR A CA 1
ATOM 806 C C . THR A 1 97 ? 7.668 10.027 1.661 1.00 96.06 97 THR A C 1
ATOM 808 O O . THR A 1 97 ? 6.522 9.953 2.103 1.00 96.06 97 THR A O 1
ATOM 811 N N . ALA A 1 98 ? 8.531 9.013 1.721 1.00 96.06 98 ALA A N 1
ATOM 812 C CA . ALA A 1 98 ? 8.247 7.735 2.366 1.00 96.06 98 ALA A CA 1
ATOM 813 C C . ALA A 1 98 ? 7.711 7.934 3.785 1.00 96.06 98 ALA A C 1
ATOM 815 O O . ALA A 1 98 ? 6.687 7.355 4.167 1.00 96.06 98 ALA A O 1
ATOM 816 N N . PHE A 1 99 ? 8.346 8.839 4.537 1.00 96.56 99 PHE A N 1
ATOM 817 C CA . PHE A 1 99 ? 7.887 9.201 5.863 1.00 96.56 99 PHE A CA 1
ATOM 818 C C . PHE A 1 99 ? 6.481 9.800 5.833 1.00 96.56 99 PHE A C 1
ATOM 820 O O . PHE A 1 99 ? 5.592 9.290 6.508 1.00 96.56 99 PHE A O 1
ATOM 827 N N . SER A 1 100 ? 6.230 10.820 5.012 1.00 96.31 100 SER A N 1
ATOM 828 C CA . SER A 1 100 ? 4.906 11.452 4.899 1.00 96.31 100 SER A CA 1
ATOM 829 C C . SER A 1 100 ? 3.800 10.511 4.413 1.00 96.31 100 SER A C 1
ATOM 831 O O . SER A 1 100 ? 2.626 10.792 4.623 1.00 96.31 100 SER A O 1
ATOM 833 N N . ILE A 1 101 ? 4.135 9.391 3.770 1.00 94.50 101 ILE A N 1
ATOM 834 C CA . ILE A 1 101 ? 3.153 8.398 3.328 1.00 94.50 101 ILE A CA 1
ATOM 835 C C . ILE A 1 101 ? 2.857 7.398 4.448 1.00 94.50 101 ILE A C 1
ATOM 837 O O . ILE A 1 101 ? 1.688 7.103 4.675 1.00 94.50 101 ILE A O 1
ATOM 841 N N . GLY A 1 102 ? 3.860 6.939 5.196 1.00 95.00 102 GLY A N 1
ATOM 842 C CA . GLY A 1 102 ? 3.704 5.822 6.133 1.00 95.00 102 GLY A CA 1
ATOM 843 C C . GLY A 1 102 ? 2.866 6.097 7.392 1.00 95.00 102 GLY A C 1
ATOM 844 O O . GLY A 1 102 ? 1.970 5.317 7.718 1.00 95.00 102 GLY A O 1
ATOM 845 N N . PHE A 1 103 ? 3.126 7.185 8.126 1.00 96.62 103 PHE A N 1
ATOM 846 C CA . PHE A 1 103 ? 2.718 7.266 9.541 1.00 96.62 103 PHE A CA 1
ATOM 847 C C . PHE A 1 103 ? 1.208 7.397 9.783 1.00 96.62 103 PHE A C 1
ATOM 849 O O . PHE A 1 103 ? 0.727 7.060 10.864 1.00 96.62 103 PHE A O 1
ATOM 856 N N . GLY A 1 104 ? 0.429 7.862 8.808 1.00 95.19 104 GLY A N 1
ATOM 857 C CA . GLY A 1 104 ? -1.028 7.896 8.944 1.00 95.19 104 GLY A CA 1
ATOM 858 C C . GLY A 1 104 ? -1.709 6.562 8.646 1.00 95.19 104 GLY A C 1
ATOM 859 O O . GLY A 1 104 ? -2.841 6.355 9.082 1.00 95.19 104 GLY A O 1
ATOM 860 N N . LEU A 1 105 ? -1.036 5.629 7.960 1.00 94.81 105 LEU A N 1
ATOM 861 C CA . LEU A 1 105 ? -1.671 4.407 7.461 1.00 94.81 105 LEU A CA 1
ATOM 862 C C . LEU A 1 105 ? -2.230 3.501 8.563 1.00 94.81 105 LEU A C 1
ATOM 864 O O . LEU A 1 105 ? -3.382 3.095 8.419 1.00 94.81 105 LEU A O 1
ATOM 868 N N . PRO A 1 106 ? -1.530 3.220 9.683 1.00 95.81 106 PRO A N 1
ATOM 869 C CA . PRO A 1 106 ? -2.117 2.418 10.759 1.00 95.81 106 PRO A CA 1
ATOM 870 C C . PRO A 1 106 ? -3.433 3.000 11.280 1.00 95.81 106 PRO A C 1
ATOM 872 O O . PRO A 1 106 ? -4.393 2.270 11.519 1.00 95.81 106 PRO A O 1
ATOM 875 N N . SER A 1 107 ? -3.480 4.329 11.417 1.00 94.88 107 SER A N 1
ATOM 876 C CA . SER A 1 107 ? -4.664 5.062 11.870 1.00 94.88 107 SER A CA 1
ATOM 877 C C . SER A 1 107 ? -5.780 5.065 10.839 1.00 94.88 107 SER A C 1
ATOM 879 O O . SER A 1 107 ? -6.941 5.022 11.239 1.00 94.88 107 SER A O 1
ATOM 881 N N . CYS A 1 108 ? -5.444 5.085 9.542 1.00 93.62 108 CYS A N 1
ATOM 882 C CA . CYS A 1 1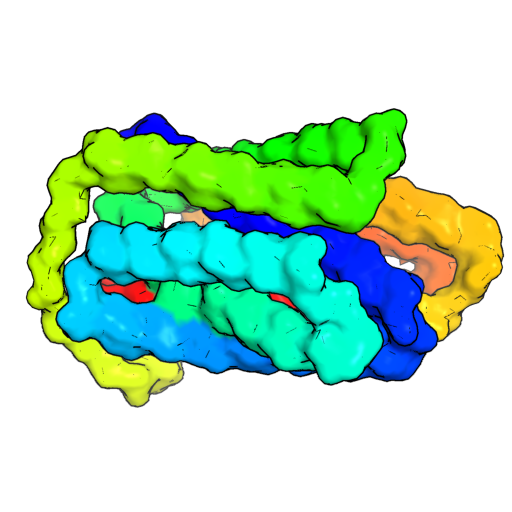08 ? -6.400 4.776 8.490 1.00 93.62 108 CYS A CA 1
ATOM 883 C C . CYS A 1 108 ? -6.949 3.382 8.741 1.00 93.62 108 CYS A C 1
ATOM 885 O O . CYS A 1 108 ? -8.037 3.312 9.266 1.00 93.62 108 CYS A O 1
ATOM 887 N N . PHE A 1 109 ? -6.213 2.294 8.518 1.00 94.31 109 PHE A N 1
ATOM 888 C CA . PHE A 1 109 ? -6.761 0.930 8.615 1.00 94.31 109 PHE A CA 1
ATOM 889 C C . PHE A 1 109 ? -7.566 0.634 9.895 1.00 94.31 109 PHE A C 1
ATOM 891 O O . PHE A 1 109 ? -8.645 0.047 9.821 1.00 94.31 109 PHE A O 1
ATOM 898 N N . SER A 1 110 ? -7.096 1.095 11.056 1.00 93.62 110 SER A N 1
ATOM 899 C CA . SER A 1 110 ? -7.837 1.000 12.323 1.00 93.62 110 SER A CA 1
ATOM 900 C C . SER A 1 110 ? -9.238 1.628 12.249 1.00 93.62 110 SER A C 1
ATOM 902 O O . SER A 1 110 ? -10.219 1.083 12.753 1.00 93.62 110 SER A O 1
ATOM 904 N N . TYR A 1 111 ? -9.373 2.742 11.534 1.00 92.25 111 TYR A N 1
ATOM 905 C CA . TYR A 1 111 ? -10.653 3.395 11.317 1.00 92.25 111 TYR A CA 1
ATOM 906 C C . TYR A 1 111 ? -11.637 2.564 10.471 1.00 92.25 111 TYR A C 1
ATOM 908 O O . TYR A 1 111 ? -12.848 2.641 10.686 1.00 92.25 111 TYR A O 1
ATOM 916 N N . LEU A 1 112 ? -11.152 1.728 9.545 1.00 91.62 112 LEU A N 1
ATOM 917 C CA . LEU A 1 112 ? -11.994 0.840 8.729 1.00 91.62 112 LEU A CA 1
ATOM 918 C C . LEU A 1 112 ? -12.615 -0.238 9.608 1.00 91.62 112 LEU A C 1
ATOM 920 O O . LEU A 1 112 ? -13.798 -0.547 9.480 1.00 91.62 112 LEU A O 1
ATOM 924 N N . VAL A 1 113 ? -11.812 -0.782 10.522 1.00 93.06 113 VAL A N 1
ATOM 925 C CA . VAL A 1 113 ? -12.224 -1.804 11.493 1.00 93.06 113 VAL A CA 1
ATOM 926 C C . VAL A 1 113 ? -13.306 -1.287 12.407 1.00 93.06 113 VAL A C 1
ATOM 928 O O . VAL A 1 113 ? -14.293 -1.981 12.621 1.00 93.06 113 VAL A O 1
ATOM 931 N N . GLU A 1 114 ? -13.140 -0.073 12.923 1.00 92.06 114 GLU A N 1
ATOM 932 C CA . GLU A 1 114 ? -14.133 0.547 13.799 1.00 92.06 114 GLU A CA 1
ATOM 933 C C . GLU A 1 114 ? -15.421 0.908 13.046 1.00 92.06 114 GLU A C 1
ATOM 935 O O . GLU A 1 114 ? -16.502 0.914 13.630 1.00 92.06 114 GLU A O 1
ATOM 940 N N . SER A 1 115 ? -15.321 1.152 11.737 1.00 91.69 115 SER A N 1
ATOM 941 C CA . SER A 1 115 ? -16.458 1.502 10.879 1.00 91.69 115 SER A CA 1
ATOM 942 C C . SER A 1 115 ? -17.186 0.298 10.273 1.00 91.69 115 SER A C 1
ATOM 944 O O . SER A 1 115 ? -18.167 0.480 9.548 1.00 91.69 115 SER A O 1
ATOM 946 N N . THR A 1 116 ? -16.715 -0.927 10.516 1.00 94.56 116 THR A N 1
ATOM 947 C CA . THR A 1 116 ? -17.285 -2.153 9.945 1.00 94.56 116 THR A CA 1
ATOM 948 C C . THR A 1 116 ? -17.537 -3.198 11.026 1.00 94.56 116 THR A C 1
ATOM 950 O O . THR A 1 116 ? -16.714 -3.418 11.915 1.00 94.56 116 THR A O 1
ATOM 953 N N . SER A 1 117 ? -18.681 -3.883 10.947 1.00 95.31 117 SER A N 1
ATOM 954 C CA . SER A 1 117 ? -18.928 -5.035 11.816 1.00 95.31 117 SER A CA 1
ATOM 955 C C . SER A 1 117 ? -18.031 -6.204 11.409 1.00 95.31 117 SER A C 1
ATOM 957 O O . SER A 1 117 ? -17.644 -6.321 10.244 1.00 95.31 117 SER A O 1
ATOM 959 N N . PHE A 1 118 ? -17.718 -7.086 12.356 1.00 95.44 118 PHE A N 1
ATOM 960 C CA . PHE A 1 118 ? -16.890 -8.268 12.110 1.00 95.44 118 PHE A CA 1
ATOM 961 C C . PHE A 1 118 ? -17.459 -9.162 10.988 1.00 95.44 118 PHE A C 1
ATOM 963 O O . PHE A 1 118 ? -16.719 -9.753 10.204 1.00 95.44 118 PHE A O 1
ATOM 970 N N . GLU A 1 119 ? -18.782 -9.229 10.860 1.00 96.00 119 GLU A N 1
ATOM 971 C CA . GLU A 1 119 ? -19.497 -10.046 9.872 1.00 96.00 119 GLU A CA 1
ATOM 972 C C . GLU A 1 119 ? -19.440 -9.468 8.455 1.00 96.00 119 GLU A C 1
ATOM 974 O O . GLU A 1 119 ? -19.550 -10.228 7.501 1.00 96.00 119 GLU A O 1
ATOM 979 N N . ASN A 1 120 ? -19.283 -8.147 8.315 1.00 96.38 120 ASN A N 1
ATOM 980 C CA . ASN A 1 120 ? -19.328 -7.441 7.025 1.00 96.38 120 ASN A CA 1
ATOM 981 C C . ASN A 1 120 ? -17.982 -6.820 6.621 1.00 96.38 120 ASN A C 1
ATOM 983 O O . ASN A 1 120 ? -17.894 -6.102 5.617 1.00 96.38 120 ASN A O 1
ATOM 987 N N . ARG A 1 121 ? -16.935 -7.035 7.423 1.00 95.94 121 ARG A N 1
ATOM 988 C CA . ARG A 1 121 ? -15.617 -6.431 7.214 1.00 95.94 121 ARG A CA 1
ATOM 989 C C . ARG A 1 121 ? -14.977 -6.892 5.913 1.00 95.94 121 ARG A C 1
ATOM 991 O O . ARG A 1 121 ? -14.365 -6.072 5.237 1.00 95.94 121 ARG A O 1
ATOM 998 N N . GLY A 1 122 ? -15.150 -8.159 5.527 1.00 97.31 122 GLY A N 1
ATOM 999 C CA . GLY A 1 122 ? -14.629 -8.684 4.266 1.00 97.31 122 GLY A CA 1
ATOM 1000 C C . GLY A 1 122 ? -15.193 -7.927 3.069 1.00 97.31 122 GLY A C 1
ATOM 1001 O O . GLY A 1 122 ? -14.437 -7.375 2.267 1.00 97.31 122 GLY A O 1
ATOM 1002 N N . ARG A 1 123 ? -16.521 -7.817 2.985 1.00 97.12 123 ARG A N 1
ATOM 1003 C CA . ARG A 1 123 ? -17.221 -7.055 1.943 1.00 97.12 123 ARG A CA 1
ATOM 1004 C C . ARG A 1 123 ? -16.813 -5.590 1.959 1.00 97.12 123 ARG A C 1
ATOM 1006 O O . ARG A 1 123 ? -16.408 -5.080 0.917 1.00 97.12 123 ARG A O 1
ATOM 1013 N N . GLY A 1 124 ? -16.864 -4.936 3.122 1.00 96.25 124 GLY A N 1
ATOM 1014 C CA . GLY A 1 124 ? -16.496 -3.526 3.268 1.00 96.25 124 GLY A CA 1
ATOM 1015 C C . GLY A 1 124 ? -15.084 -3.234 2.756 1.00 96.25 124 GLY A C 1
ATOM 1016 O O . GLY A 1 124 ? -14.910 -2.385 1.882 1.00 96.25 124 GLY A O 1
ATOM 1017 N N . SER A 1 125 ? -14.095 -3.993 3.230 1.00 96.19 125 SER A N 1
ATOM 1018 C CA . SER A 1 125 ? -12.698 -3.867 2.808 1.00 96.19 125 SER A CA 1
ATOM 1019 C C . SER A 1 125 ? -12.497 -4.167 1.324 1.00 96.19 125 SER A C 1
ATOM 1021 O O . SER A 1 125 ? -11.755 -3.459 0.651 1.00 96.19 125 SER A O 1
ATOM 1023 N N . SER A 1 126 ? -13.181 -5.176 0.782 1.00 96.94 126 SER A N 1
ATOM 1024 C CA . SER A 1 126 ? -13.042 -5.540 -0.632 1.00 96.94 126 SER A CA 1
ATOM 1025 C C . SER A 1 126 ? -13.644 -4.520 -1.596 1.00 96.94 126 SER A C 1
ATOM 1027 O O . SER A 1 126 ? -13.069 -4.277 -2.652 1.00 96.94 126 SER A O 1
ATOM 1029 N N . ILE A 1 127 ? -14.750 -3.866 -1.220 1.00 97.31 127 ILE A N 1
ATOM 1030 C CA . ILE A 1 127 ? -15.329 -2.761 -1.996 1.00 97.31 127 ILE A CA 1
ATOM 1031 C C . ILE A 1 127 ? -14.363 -1.577 -2.001 1.00 97.31 127 ILE A C 1
ATOM 1033 O O . ILE A 1 127 ? -14.109 -0.997 -3.054 1.00 97.31 127 ILE A O 1
ATOM 1037 N N . VAL A 1 128 ? -13.789 -1.243 -0.840 1.00 96.00 128 VAL A N 1
ATOM 1038 C CA . VAL A 1 128 ? -12.767 -0.194 -0.735 1.00 96.00 128 VAL A CA 1
ATOM 1039 C C . VAL A 1 128 ? -11.563 -0.530 -1.617 1.00 96.00 128 VAL A C 1
ATOM 1041 O O . VAL A 1 128 ? -11.167 0.303 -2.428 1.00 96.00 128 VAL A O 1
ATOM 1044 N N . GLN A 1 129 ? -11.030 -1.754 -1.530 1.00 95.19 129 GLN A N 1
ATOM 1045 C CA . GLN A 1 129 ? -9.911 -2.203 -2.360 1.00 95.19 129 GLN A CA 1
ATOM 1046 C C . GLN A 1 129 ? -10.238 -2.120 -3.859 1.00 95.19 129 GLN A C 1
ATOM 1048 O O . GLN A 1 129 ? -9.454 -1.559 -4.621 1.00 95.19 129 GLN A O 1
ATOM 1053 N N . PHE A 1 130 ? -11.396 -2.626 -4.285 1.00 97.19 130 PHE A N 1
ATOM 1054 C CA . PHE A 1 130 ? -11.836 -2.563 -5.679 1.00 97.19 130 PHE A CA 1
ATOM 1055 C C . PHE A 1 130 ? -11.872 -1.118 -6.197 1.00 97.19 130 PHE A C 1
ATOM 1057 O O . PHE A 1 130 ? -11.295 -0.811 -7.240 1.00 97.19 130 PHE A O 1
ATOM 1064 N N . LEU A 1 131 ? -12.485 -0.204 -5.437 1.00 96.38 131 LEU A N 1
ATOM 1065 C CA . LEU A 1 131 ? -12.570 1.210 -5.807 1.00 96.38 131 LEU A CA 1
ATOM 1066 C C . LEU A 1 131 ? -11.196 1.892 -5.849 1.00 96.38 131 LEU A C 1
ATOM 1068 O O . LEU A 1 131 ? -10.970 2.723 -6.729 1.00 96.38 131 LEU A O 1
ATOM 1072 N N . ILE A 1 132 ? -10.275 1.528 -4.949 1.00 94.75 132 ILE A N 1
ATOM 1073 C CA . ILE A 1 132 ? -8.879 1.987 -4.996 1.00 94.75 132 ILE A CA 1
ATOM 1074 C C . ILE A 1 132 ? -8.240 1.554 -6.317 1.00 94.75 132 ILE A C 1
ATOM 1076 O O . ILE A 1 132 ? -7.739 2.403 -7.045 1.00 94.75 132 ILE A O 1
ATOM 1080 N N . PHE A 1 133 ? -8.295 0.269 -6.675 1.00 93.00 133 PHE A N 1
ATOM 1081 C CA . PHE A 1 133 ? -7.639 -0.223 -7.891 1.00 93.00 133 PHE A CA 1
ATOM 1082 C C . PHE A 1 133 ? -8.262 0.319 -9.180 1.00 93.00 133 PHE A C 1
ATOM 1084 O O . PHE A 1 133 ? -7.524 0.645 -10.107 1.00 93.00 133 PHE A O 1
ATOM 1091 N N . VAL A 1 134 ? -9.587 0.491 -9.236 1.00 93.62 134 VAL A N 1
ATOM 1092 C CA . VAL A 1 134 ? -10.252 1.169 -10.365 1.00 93.62 134 VAL A CA 1
ATOM 1093 C C . VAL A 1 134 ? -9.773 2.617 -10.488 1.00 93.62 134 VAL A C 1
ATOM 1095 O O . VAL A 1 134 ? -9.450 3.067 -11.587 1.00 93.62 134 VAL A O 1
ATOM 1098 N N . SER A 1 135 ? -9.675 3.336 -9.367 1.00 93.94 135 SER A N 1
ATOM 1099 C CA . SER A 1 135 ? -9.213 4.730 -9.351 1.00 93.94 135 SER A CA 1
ATOM 1100 C C . SER A 1 135 ? -7.743 4.851 -9.759 1.00 93.94 135 SER A C 1
ATOM 1102 O O . SER A 1 135 ? -7.397 5.706 -10.571 1.00 93.94 135 SER A O 1
ATOM 1104 N N . VAL A 1 136 ? -6.885 3.962 -9.250 1.00 92.00 136 VAL A N 1
ATOM 1105 C CA . VAL A 1 136 ? -5.461 3.882 -9.606 1.00 92.00 136 VAL A CA 1
ATOM 1106 C C . VAL A 1 136 ? -5.297 3.584 -11.090 1.00 92.00 136 VAL A C 1
ATOM 1108 O O . VAL A 1 136 ? -4.583 4.312 -11.771 1.00 92.00 136 VAL A O 1
ATOM 1111 N N . PHE A 1 137 ? -5.988 2.566 -11.609 1.00 91.06 137 PHE A N 1
ATOM 1112 C CA . PHE A 1 137 ? -5.926 2.211 -13.024 1.00 91.06 137 PHE A CA 1
ATOM 1113 C C . PHE A 1 137 ? -6.375 3.373 -13.916 1.00 91.06 137 PHE A C 1
ATOM 1115 O O . PHE A 1 137 ? -5.660 3.740 -14.846 1.00 91.06 137 PHE A O 1
ATOM 1122 N N . GLY A 1 138 ? -7.516 3.996 -13.602 1.00 91.81 138 GLY A N 1
ATOM 1123 C CA . GLY A 1 138 ? -8.033 5.132 -14.364 1.00 91.81 138 GLY A CA 1
ATOM 1124 C C . GLY A 1 138 ? -7.074 6.324 -14.380 1.00 91.81 138 GLY A C 1
ATOM 1125 O O . GLY A 1 138 ? -6.850 6.918 -15.433 1.00 91.81 138 GLY A O 1
ATOM 1126 N N . LEU A 1 139 ? -6.462 6.649 -13.238 1.00 93.38 139 LEU A N 1
ATOM 1127 C CA . LEU A 1 139 ? -5.511 7.759 -13.143 1.00 93.38 139 LEU A CA 1
ATOM 1128 C C . LEU A 1 139 ? -4.169 7.449 -13.809 1.00 93.38 139 LEU A C 1
ATOM 1130 O O . LEU A 1 139 ? -3.609 8.340 -14.442 1.00 93.38 139 LEU A O 1
ATOM 1134 N N . ILE A 1 140 ? -3.674 6.211 -13.721 1.00 90.50 140 ILE A N 1
ATOM 1135 C CA . ILE A 1 140 ? -2.470 5.790 -14.447 1.00 90.50 140 ILE A CA 1
ATOM 1136 C C . ILE A 1 140 ? -2.713 5.869 -15.953 1.00 90.50 140 ILE A C 1
ATOM 1138 O O . ILE A 1 140 ? -1.936 6.518 -16.647 1.00 90.50 140 ILE A O 1
ATOM 1142 N N . ALA A 1 141 ? -3.816 5.296 -16.442 1.00 90.62 141 ALA A N 1
ATOM 1143 C CA . ALA A 1 141 ? -4.175 5.339 -17.856 1.00 90.62 141 ALA A CA 1
ATOM 1144 C C . ALA A 1 141 ? -4.320 6.784 -18.366 1.00 90.62 141 ALA A C 1
ATOM 1146 O O . ALA A 1 141 ? -3.780 7.131 -19.416 1.00 90.62 141 ALA A O 1
ATOM 1147 N N . ALA A 1 142 ? -4.987 7.655 -17.601 1.00 93.25 142 ALA A N 1
ATOM 1148 C CA . ALA A 1 142 ? -5.099 9.071 -17.939 1.00 93.25 142 ALA A CA 1
ATOM 1149 C C . ALA A 1 142 ? -3.727 9.764 -17.961 1.00 93.25 142 ALA A C 1
ATOM 1151 O O . ALA A 1 142 ? -3.428 10.492 -18.904 1.00 93.25 142 ALA A O 1
ATOM 1152 N N . ALA A 1 143 ? -2.873 9.511 -16.965 1.00 92.88 143 ALA A N 1
ATOM 1153 C CA . ALA A 1 143 ? -1.541 10.100 -16.895 1.00 92.88 143 ALA A CA 1
ATOM 1154 C C . ALA A 1 143 ? -0.637 9.665 -18.058 1.00 92.88 143 ALA A C 1
ATOM 1156 O O . ALA A 1 143 ? 0.163 10.471 -18.529 1.00 92.88 143 ALA A O 1
ATOM 1157 N N . THR A 1 144 ? -0.772 8.418 -18.524 1.00 89.75 144 THR A N 1
ATOM 1158 C CA . THR A 1 144 ? -0.033 7.903 -19.684 1.00 89.75 144 THR A CA 1
ATOM 1159 C C . THR A 1 144 ? -0.570 8.446 -21.004 1.00 89.75 144 THR A C 1
ATOM 1161 O O . THR A 1 144 ? 0.216 8.847 -21.850 1.00 89.75 144 THR A O 1
ATOM 1164 N N . VAL A 1 145 ? -1.896 8.512 -21.181 1.00 94.06 145 VAL A N 1
ATOM 1165 C CA . VAL A 1 145 ? -2.515 9.025 -22.421 1.00 94.06 145 VAL A CA 1
ATOM 1166 C C . VAL A 1 145 ? -2.255 10.521 -22.597 1.00 94.06 145 VAL A C 1
ATOM 1168 O O . VAL A 1 145 ? -2.061 10.984 -23.717 1.00 94.06 145 VAL A O 1
ATOM 1171 N N . LEU A 1 146 ? -2.241 11.276 -21.497 1.00 96.12 146 LEU A N 1
ATOM 1172 C CA . LEU A 1 146 ? -1.964 12.714 -21.495 1.00 96.12 146 LEU A CA 1
ATOM 1173 C C . LEU A 1 146 ? -0.466 13.048 -21.431 1.00 96.12 146 LEU A C 1
ATOM 1175 O O . LEU A 1 146 ? -0.133 14.229 -21.367 1.00 96.12 146 LEU A O 1
ATOM 1179 N N . ASP A 1 147 ? 0.405 12.034 -21.392 1.00 94.81 147 ASP A N 1
ATOM 1180 C CA . ASP A 1 147 ? 1.860 12.160 -21.246 1.00 94.81 147 ASP A CA 1
ATOM 1181 C C . ASP A 1 147 ? 2.280 13.172 -20.163 1.00 94.81 147 ASP A C 1
ATOM 1183 O O . ASP A 1 147 ? 3.029 14.125 -20.386 1.00 94.81 147 ASP A O 1
ATOM 1187 N N . LEU A 1 148 ? 1.732 13.008 -18.953 1.00 95.75 148 LEU A N 1
ATOM 1188 C CA . LEU A 1 148 ? 1.964 13.974 -17.879 1.00 95.75 148 LEU A CA 1
ATOM 1189 C C . LEU A 1 148 ? 3.446 14.005 -17.478 1.00 95.75 148 LEU A C 1
ATOM 1191 O O . LEU A 1 148 ? 4.017 12.999 -17.042 1.00 95.75 148 LEU A O 1
ATOM 1195 N N . SER A 1 149 ? 4.049 15.190 -17.526 1.00 95.62 149 SER A N 1
ATOM 1196 C CA . SER A 1 149 ? 5.392 15.449 -16.995 1.00 95.62 149 SER A CA 1
ATOM 1197 C C . SER A 1 149 ? 5.476 15.172 -15.487 1.00 95.62 149 SER A C 1
ATOM 1199 O O . SER A 1 149 ? 4.465 15.175 -14.779 1.00 95.62 149 SER A O 1
ATOM 1201 N N . LEU A 1 150 ? 6.691 14.976 -14.959 1.00 94.69 150 LEU A N 1
ATOM 1202 C CA . LEU A 1 150 ? 6.917 14.729 -13.527 1.00 94.69 150 LEU A CA 1
ATOM 1203 C C . LEU A 1 150 ? 6.216 15.775 -12.640 1.00 94.69 150 LEU A C 1
ATOM 1205 O O . LEU A 1 150 ? 5.476 15.412 -11.729 1.00 94.69 150 LEU A O 1
ATOM 1209 N N . ASN A 1 151 ? 6.370 17.064 -12.953 1.00 96.12 151 ASN A N 1
ATOM 1210 C CA . ASN A 1 151 ? 5.758 18.151 -12.182 1.00 96.12 151 ASN A CA 1
ATOM 1211 C C . ASN A 1 151 ? 4.224 18.115 -12.213 1.00 96.12 151 ASN A C 1
ATOM 1213 O O . ASN A 1 151 ? 3.585 18.396 -11.200 1.00 96.12 151 ASN A O 1
ATOM 1217 N N . GLN A 1 152 ? 3.620 17.716 -13.337 1.00 96.38 152 GLN A N 1
ATOM 1218 C CA . GLN A 1 152 ? 2.168 17.533 -13.431 1.00 96.38 152 GLN A CA 1
ATOM 1219 C C . GLN A 1 152 ? 1.690 16.340 -12.592 1.00 96.38 152 GLN A C 1
ATOM 1221 O O . GLN A 1 152 ? 0.642 16.432 -11.953 1.00 96.38 152 GLN A O 1
ATOM 1226 N N . VAL A 1 153 ? 2.463 15.250 -12.524 1.00 95.31 153 VAL A N 1
ATOM 1227 C CA . VAL A 1 153 ? 2.155 14.107 -11.645 1.00 95.31 153 VAL A CA 1
ATOM 1228 C C . VAL A 1 153 ? 2.279 14.499 -10.165 1.00 95.31 153 VAL A C 1
ATOM 1230 O O . VAL A 1 153 ? 1.403 14.148 -9.373 1.00 95.31 153 VAL A O 1
ATOM 1233 N N . ILE A 1 154 ? 3.299 15.282 -9.784 1.00 96.25 154 ILE A N 1
ATOM 1234 C CA . ILE A 1 154 ? 3.426 15.821 -8.414 1.00 96.25 154 ILE A CA 1
ATOM 1235 C C . ILE A 1 154 ? 2.220 16.709 -8.080 1.00 96.25 154 ILE A C 1
ATOM 1237 O O . ILE A 1 154 ? 1.606 16.548 -7.023 1.00 96.25 154 ILE A O 1
ATOM 1241 N N . MET A 1 155 ? 1.833 17.605 -8.993 1.00 96.81 155 MET A N 1
ATOM 1242 C CA . MET A 1 155 ? 0.670 18.478 -8.821 1.00 96.81 155 MET A CA 1
ATOM 1243 C C . MET A 1 155 ? -0.631 17.678 -8.670 1.00 96.81 155 MET A C 1
ATOM 1245 O O . MET A 1 155 ? -1.423 17.973 -7.775 1.00 96.81 155 MET A O 1
ATOM 1249 N N . LEU A 1 156 ? -0.832 16.627 -9.471 1.00 95.06 156 LEU A N 1
ATOM 1250 C CA . LEU A 1 156 ? -1.954 15.700 -9.307 1.00 95.06 156 LEU A CA 1
ATOM 1251 C C . LEU A 1 156 ? -1.946 15.062 -7.908 1.00 95.06 156 LEU A C 1
ATOM 1253 O O . LEU A 1 156 ? -2.981 15.017 -7.244 1.00 95.06 156 LEU A O 1
ATOM 1257 N N . GLY A 1 157 ? -0.777 14.641 -7.419 1.00 93.94 157 GLY A N 1
ATOM 1258 C CA . GLY A 1 157 ? -0.607 14.131 -6.058 1.00 93.94 157 GLY A CA 1
ATOM 1259 C C . GLY A 1 157 ? -1.019 15.138 -4.975 1.00 93.94 157 GLY A C 1
ATOM 1260 O O . GLY A 1 157 ? -1.708 14.768 -4.021 1.00 93.94 157 GLY A O 1
ATOM 1261 N N . ILE A 1 158 ? -0.665 16.417 -5.142 1.00 96.25 158 ILE A N 1
ATOM 1262 C CA . ILE A 1 158 ? -1.092 17.509 -4.249 1.00 96.25 158 ILE A CA 1
ATOM 1263 C C . ILE A 1 158 ? -2.614 17.662 -4.281 1.00 96.25 158 ILE A C 1
ATOM 1265 O O . ILE A 1 158 ? -3.235 17.702 -3.220 1.00 96.25 158 ILE A O 1
ATOM 1269 N N . ILE A 1 159 ? -3.226 17.697 -5.470 1.00 96.44 159 ILE A N 1
ATOM 1270 C CA . ILE A 1 159 ? -4.683 17.830 -5.634 1.00 96.44 159 ILE A CA 1
ATOM 1271 C C . ILE A 1 159 ? -5.411 16.685 -4.924 1.00 96.44 159 ILE A C 1
ATOM 1273 O O . ILE A 1 159 ? -6.333 16.930 -4.146 1.00 96.44 159 ILE A O 1
ATOM 1277 N N . ILE A 1 160 ? -4.965 15.441 -5.127 1.00 95.06 160 ILE A N 1
ATOM 1278 C CA . ILE A 1 160 ? -5.549 14.262 -4.476 1.00 95.06 160 ILE A CA 1
ATOM 1279 C C . ILE A 1 160 ? -5.410 14.372 -2.949 1.00 95.06 160 ILE A C 1
ATOM 1281 O O . ILE A 1 160 ? -6.381 14.148 -2.226 1.00 95.06 160 ILE A O 1
ATOM 1285 N N . ARG A 1 161 ? -4.244 14.784 -2.428 1.00 93.69 161 ARG A N 1
ATOM 1286 C CA . ARG A 1 161 ? -4.047 14.994 -0.981 1.00 93.69 161 ARG A CA 1
ATOM 1287 C C . ARG A 1 161 ? -4.940 16.101 -0.425 1.00 93.69 161 ARG A C 1
ATOM 1289 O O . ARG A 1 161 ? -5.550 15.897 0.620 1.00 93.69 161 ARG A O 1
ATOM 1296 N N . VAL A 1 162 ? -5.086 17.229 -1.111 1.00 96.31 162 VAL A N 1
ATOM 1297 C CA . VAL A 1 162 ? -6.013 18.293 -0.691 1.00 96.31 162 VAL A CA 1
ATOM 1298 C C . VAL A 1 162 ? -7.454 17.775 -0.684 1.00 96.31 162 VAL A C 1
ATOM 1300 O O . VAL A 1 162 ? -8.179 18.006 0.283 1.00 96.31 162 VAL A O 1
ATOM 1303 N N . ALA A 1 163 ? -7.848 16.986 -1.686 1.00 95.62 163 ALA A N 1
ATOM 1304 C CA . ALA A 1 163 ? -9.175 16.378 -1.744 1.00 95.62 163 ALA A CA 1
ATOM 1305 C C . ALA A 1 163 ? -9.455 15.431 -0.560 1.00 95.62 163 ALA A C 1
ATOM 1307 O O . ALA A 1 163 ? -10.597 15.371 -0.106 1.00 95.62 163 ALA A O 1
ATOM 1308 N N . THR A 1 164 ? -8.440 14.757 0.011 1.00 94.19 164 THR A N 1
ATOM 1309 C CA . THR A 1 164 ? -8.624 13.919 1.221 1.00 94.19 164 THR A CA 1
ATOM 1310 C C . THR A 1 164 ? -9.075 14.708 2.455 1.00 94.19 164 THR A C 1
ATOM 1312 O O . THR A 1 164 ? -9.673 14.127 3.363 1.00 94.19 164 THR A O 1
ATOM 1315 N N . LEU A 1 165 ? -8.852 16.028 2.500 1.00 94.19 165 LEU A N 1
ATOM 1316 C CA . LEU A 1 165 ? -9.312 16.861 3.613 1.00 94.19 165 LEU A CA 1
ATOM 1317 C C . LEU A 1 165 ? -10.840 16.959 3.658 1.00 94.19 165 LEU A C 1
ATOM 1319 O O . LEU A 1 165 ? -11.390 17.075 4.750 1.00 94.19 165 LEU A O 1
ATOM 1323 N N . ILE A 1 166 ? -11.528 16.887 2.514 1.00 94.19 166 ILE A N 1
ATOM 1324 C CA . ILE A 1 166 ? -12.990 17.019 2.438 1.00 94.19 166 ILE A CA 1
ATOM 1325 C C . ILE A 1 166 ? -13.684 15.932 3.278 1.00 94.19 166 ILE A C 1
ATOM 1327 O O . ILE A 1 166 ? -14.347 16.288 4.258 1.00 94.19 166 ILE A O 1
ATOM 1331 N N . PRO A 1 167 ? -13.511 14.622 2.995 1.00 93.19 167 PRO A N 1
ATOM 1332 C CA . PRO A 1 167 ? -14.167 13.589 3.786 1.00 93.19 167 PRO A CA 1
ATOM 1333 C C . PRO A 1 167 ? -13.696 13.580 5.245 1.00 93.19 167 PRO A C 1
ATOM 1335 O O . PRO A 1 167 ? -14.497 13.306 6.132 1.00 93.19 167 PRO A O 1
ATOM 1338 N N . LEU A 1 168 ? -12.439 13.947 5.528 1.00 91.62 168 LEU A N 1
ATOM 1339 C CA . LEU A 1 168 ? -11.933 13.996 6.903 1.00 91.62 168 LEU A CA 1
ATOM 1340 C C . LEU A 1 168 ? -12.625 15.068 7.766 1.00 91.62 168 LEU A C 1
ATOM 1342 O O . LEU A 1 168 ? -12.793 14.875 8.971 1.00 91.62 168 LEU A O 1
ATOM 1346 N N . HIS A 1 169 ? -13.015 16.203 7.179 1.00 91.81 169 HIS A N 1
ATOM 1347 C CA . HIS A 1 169 ? -13.740 17.252 7.904 1.00 91.81 169 HIS A CA 1
ATOM 1348 C C . HIS A 1 169 ? -15.233 16.953 8.034 1.00 91.81 169 HIS A C 1
ATOM 1350 O O . HIS A 1 169 ? -15.819 17.318 9.051 1.00 91.81 169 HIS A O 1
ATOM 1356 N N . MET A 1 170 ? -15.824 16.274 7.046 1.00 90.69 170 MET A N 1
ATOM 1357 C CA . MET A 1 170 ? -17.220 15.822 7.104 1.00 90.69 170 MET A CA 1
ATOM 1358 C C . MET A 1 170 ? -17.450 14.777 8.196 1.00 90.69 170 MET A C 1
ATOM 1360 O O . MET A 1 170 ? -18.567 14.630 8.687 1.00 90.69 170 MET A O 1
ATOM 1364 N N . ASP A 1 171 ? -16.403 14.045 8.564 1.00 85.00 171 ASP A N 1
ATOM 1365 C CA . ASP A 1 171 ? -16.485 13.018 9.583 1.00 85.00 171 ASP A CA 1
ATOM 1366 C C . ASP A 1 171 ? -16.393 13.606 10.999 1.00 85.00 171 ASP A C 1
ATOM 1368 O O . ASP A 1 171 ? -15.443 14.320 11.350 1.00 85.00 171 ASP A O 1
ATOM 1372 N N . SER A 1 172 ? -17.382 13.298 11.834 1.00 76.31 172 SER A N 1
ATOM 1373 C CA . SER A 1 172 ? -17.471 13.751 13.228 1.00 76.31 172 SER A CA 1
ATOM 1374 C C . SER A 1 172 ? -16.835 12.772 14.218 1.00 76.31 172 SER A C 1
ATOM 1376 O O . SER A 1 172 ? -17.084 12.858 15.417 1.00 76.31 172 SER A O 1
ATOM 1378 N N . PHE A 1 173 ? -16.018 11.829 13.741 1.00 77.06 173 PHE A N 1
ATOM 1379 C CA . PHE A 1 173 ? -15.485 10.784 14.601 1.00 77.06 173 PHE A CA 1
ATOM 1380 C C . PHE A 1 173 ? -14.451 11.303 15.610 1.00 77.06 173 PHE A C 1
ATOM 1382 O O . PHE A 1 173 ? -13.339 11.701 15.249 1.00 77.06 173 PHE A O 1
ATOM 1389 N N . ASP A 1 174 ? -14.807 11.200 16.890 1.00 74.50 174 ASP A N 1
ATOM 1390 C CA . ASP A 1 174 ? -13.908 11.380 18.021 1.00 74.50 174 ASP A CA 1
ATOM 1391 C C . ASP A 1 174 ? -13.633 10.033 18.689 1.00 74.50 174 ASP A C 1
ATOM 1393 O O . ASP A 1 174 ? -14.491 9.429 19.336 1.00 74.50 174 ASP A O 1
ATOM 1397 N N . ARG A 1 175 ? -12.391 9.558 18.550 1.00 76.19 175 ARG A N 1
ATOM 1398 C CA . ARG A 1 175 ? -11.927 8.387 19.290 1.00 76.19 175 ARG A CA 1
ATOM 1399 C C . ARG A 1 175 ? -11.570 8.790 20.713 1.00 76.19 175 ARG A C 1
ATOM 1401 O O . ARG A 1 175 ? -10.718 9.658 20.917 1.00 76.19 175 ARG A O 1
ATOM 1408 N N . VAL A 1 176 ? -12.116 8.074 21.690 1.00 75.19 176 VAL A N 1
ATOM 1409 C CA . VAL A 1 176 ? -11.562 8.077 23.046 1.00 75.19 176 VAL A CA 1
A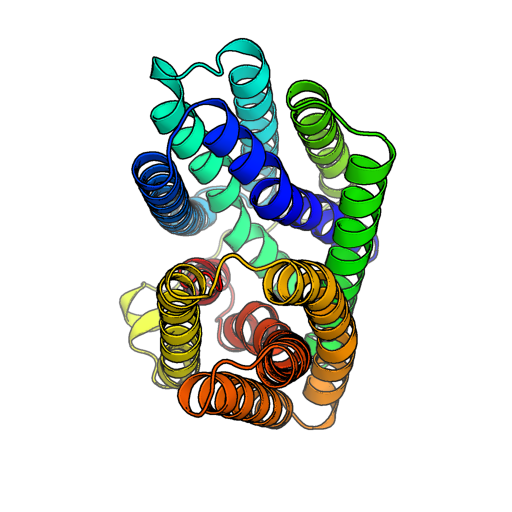TOM 1410 C C . VAL A 1 176 ? -10.232 7.327 23.015 1.00 75.19 176 VAL A C 1
ATOM 1412 O O . VAL A 1 176 ? -10.174 6.180 22.573 1.00 75.19 176 VAL A O 1
ATOM 1415 N N . ILE A 1 177 ? -9.157 7.975 23.464 1.00 80.75 177 ILE A N 1
ATOM 1416 C CA . ILE A 1 177 ? -7.841 7.340 23.585 1.00 80.75 177 ILE A CA 1
ATOM 1417 C C . ILE A 1 177 ? -7.966 6.180 24.579 1.00 80.75 177 ILE A C 1
ATOM 1419 O O . ILE A 1 177 ? -8.324 6.386 25.738 1.00 80.75 177 ILE A O 1
ATOM 1423 N N . GLN A 1 178 ? -7.683 4.964 24.117 1.00 84.69 178 GLN A N 1
ATOM 1424 C CA . GLN A 1 178 ? -7.683 3.757 24.940 1.00 84.69 178 GLN A CA 1
ATOM 1425 C C . GLN A 1 178 ? -6.258 3.232 25.107 1.00 84.69 178 GLN A C 1
ATOM 1427 O O . GLN A 1 178 ? -5.408 3.399 24.232 1.00 84.69 178 GLN A O 1
ATOM 1432 N N . ALA A 1 179 ? -5.995 2.594 26.248 1.00 85.94 179 ALA A N 1
ATOM 1433 C CA . ALA A 1 179 ? -4.705 1.980 26.515 1.00 85.94 179 ALA A CA 1
ATOM 1434 C C . ALA A 1 179 ? -4.477 0.804 25.554 1.00 85.94 179 ALA A C 1
ATOM 1436 O O . ALA A 1 179 ? -5.180 -0.205 25.609 1.00 85.94 179 ALA A O 1
ATOM 1437 N N . SER A 1 180 ? -3.479 0.929 24.683 1.00 90.75 180 SER A N 1
ATOM 1438 C CA . SER A 1 180 ? -3.128 -0.128 23.742 1.00 90.75 180 SER A CA 1
ATOM 1439 C C . SER A 1 180 ? -2.255 -1.201 24.388 1.00 90.75 180 SER A C 1
ATOM 1441 O O . SER A 1 180 ? -1.437 -0.937 25.274 1.00 90.75 180 SER A O 1
ATOM 1443 N N . GLN A 1 181 ? -2.382 -2.437 23.910 1.00 93.31 181 GLN A N 1
ATOM 1444 C CA . GLN A 1 181 ? -1.581 -3.552 24.400 1.00 93.31 181 GLN A CA 1
ATOM 1445 C C . GLN A 1 181 ? -0.087 -3.365 24.091 1.00 93.31 181 GLN A C 1
ATOM 1447 O O . GLN A 1 181 ? 0.270 -2.819 23.044 1.00 93.31 181 GLN A O 1
ATOM 1452 N N . PRO A 1 182 ? 0.823 -3.833 24.963 1.00 94.25 182 PRO A N 1
ATOM 1453 C CA . PRO A 1 182 ? 2.255 -3.791 24.685 1.00 94.25 182 PRO A CA 1
ATOM 1454 C C . PRO A 1 182 ? 2.612 -4.658 23.465 1.00 94.25 182 PRO A C 1
ATOM 1456 O O . PRO A 1 182 ? 2.030 -5.723 23.264 1.00 94.25 182 PRO A O 1
ATOM 1459 N N . TRP A 1 183 ? 3.616 -4.235 22.688 1.00 93.75 183 TRP A N 1
ATOM 1460 C CA . TRP A 1 183 ? 4.074 -4.928 21.471 1.00 93.75 183 TRP A CA 1
ATOM 1461 C C . TRP A 1 183 ? 4.407 -6.407 21.687 1.00 93.75 183 TRP A C 1
ATOM 1463 O O . TRP A 1 183 ? 4.070 -7.237 20.847 1.00 93.75 183 TRP A O 1
ATOM 1473 N N . GLY A 1 184 ? 4.988 -6.753 22.840 1.00 94.56 184 GLY A N 1
ATOM 1474 C CA . GLY A 1 184 ? 5.294 -8.143 23.181 1.00 94.56 184 GLY A CA 1
ATOM 1475 C C . GLY A 1 184 ? 4.060 -9.053 23.200 1.00 94.56 184 GLY A C 1
ATOM 1476 O O . GLY A 1 184 ? 4.151 -10.200 22.781 1.00 94.56 184 GLY A O 1
ATOM 1477 N N . LYS A 1 185 ? 2.884 -8.544 23.602 1.00 95.44 185 LYS A N 1
ATOM 1478 C CA . LYS A 1 185 ? 1.628 -9.315 23.553 1.00 95.44 185 LYS A CA 1
ATOM 1479 C C . LYS A 1 185 ? 1.082 -9.444 22.131 1.00 95.44 185 LYS A C 1
ATOM 1481 O O . LYS A 1 185 ? 0.566 -10.500 21.783 1.00 95.44 185 LYS A O 1
ATOM 1486 N N . VAL A 1 186 ? 1.225 -8.396 21.318 1.00 94.62 186 VAL A N 1
ATOM 1487 C CA . VAL A 1 186 ? 0.791 -8.395 19.911 1.00 94.62 186 VAL A CA 1
ATOM 1488 C C . VAL A 1 186 ? 1.562 -9.451 19.114 1.00 94.62 186 VAL A C 1
ATOM 1490 O O . VAL A 1 186 ? 0.948 -10.287 18.454 1.00 94.62 186 VAL A O 1
ATOM 1493 N N . LEU A 1 187 ? 2.895 -9.450 19.225 1.00 94.31 187 LEU A N 1
ATOM 1494 C CA . LEU A 1 187 ? 3.778 -10.383 18.513 1.00 94.31 187 LEU A CA 1
ATOM 1495 C C . LEU A 1 187 ? 3.828 -11.779 19.148 1.00 94.31 187 LEU A C 1
ATOM 1497 O O . LEU A 1 187 ? 4.004 -12.763 18.441 1.00 94.31 187 LEU A O 1
ATOM 1501 N N . GLY A 1 188 ? 3.651 -11.884 20.468 1.00 94.06 188 GLY A N 1
ATOM 1502 C CA . GLY A 1 188 ? 3.647 -13.165 21.184 1.00 94.06 188 GLY A CA 1
ATOM 1503 C C . GLY A 1 188 ? 2.348 -13.963 21.038 1.00 94.06 188 GLY A C 1
ATOM 1504 O O . GLY A 1 188 ? 2.262 -15.104 21.491 1.00 94.06 188 GLY A O 1
ATOM 1505 N N . SER A 1 189 ? 1.320 -13.381 20.420 1.00 96.25 189 SER A N 1
ATOM 1506 C CA . SER A 1 189 ? 0.042 -14.045 20.197 1.00 96.25 189 SER A CA 1
ATOM 1507 C C . SER A 1 189 ? 0.178 -15.123 19.111 1.00 96.25 189 SER A C 1
ATOM 1509 O O . SER A 1 189 ? 0.528 -14.846 17.961 1.00 96.25 189 SER A O 1
ATOM 1511 N N . LYS A 1 190 ? -0.152 -16.375 19.462 1.00 96.50 190 LYS A N 1
ATOM 1512 C CA . LYS A 1 190 ? -0.147 -17.514 18.524 1.00 96.50 190 LYS A CA 1
ATOM 1513 C C . LYS A 1 190 ? -1.011 -17.245 17.288 1.00 96.50 190 LYS A C 1
ATOM 1515 O O . LYS A 1 190 ? -0.650 -17.653 16.190 1.00 96.50 190 LYS A O 1
ATOM 1520 N N . GLN A 1 191 ? -2.147 -16.569 17.469 1.00 95.88 191 GLN A N 1
ATOM 1521 C CA . GLN A 1 191 ? -3.053 -16.230 16.372 1.00 95.88 191 GLN A CA 1
ATOM 1522 C C . GLN A 1 191 ? -2.422 -15.201 15.433 1.00 95.88 191 GLN A C 1
ATOM 1524 O O . GLN A 1 191 ? -2.477 -15.388 14.225 1.00 95.88 191 GLN A O 1
ATOM 1529 N N . THR A 1 192 ? -1.750 -14.178 15.969 1.00 95.31 192 THR A N 1
ATOM 1530 C CA . THR A 1 192 ? -1.021 -13.188 15.160 1.00 95.31 192 THR A CA 1
ATOM 1531 C C . THR A 1 192 ? 0.054 -13.867 14.318 1.00 95.31 192 THR A C 1
ATOM 1533 O O . THR A 1 192 ? 0.112 -13.656 13.109 1.00 95.31 192 THR A O 1
ATOM 1536 N N . LEU A 1 193 ? 0.873 -14.727 14.933 1.00 95.50 193 LEU A N 1
ATOM 1537 C CA . LEU A 1 193 ? 1.955 -15.430 14.238 1.00 95.50 193 LEU A CA 1
ATOM 1538 C C . LEU A 1 193 ? 1.441 -16.356 13.128 1.00 95.50 193 LEU A C 1
ATOM 1540 O O . LEU A 1 193 ? 2.073 -16.444 12.078 1.00 95.50 193 LEU A O 1
ATOM 1544 N N . LEU A 1 194 ? 0.279 -16.991 13.326 1.00 95.38 194 LEU A N 1
ATOM 1545 C CA . LEU A 1 194 ? -0.344 -17.872 12.331 1.00 95.38 194 LEU A CA 1
ATOM 1546 C C . LEU A 1 194 ? -0.605 -17.160 10.992 1.00 95.38 194 LEU A C 1
ATOM 1548 O O . LEU A 1 194 ? -0.510 -17.794 9.947 1.00 95.38 194 LEU A O 1
ATOM 1552 N N . PHE A 1 195 ? -0.927 -15.865 11.020 1.00 95.38 195 PHE A N 1
ATOM 1553 C CA . PHE A 1 195 ? -1.183 -15.070 9.814 1.00 95.38 195 PHE A CA 1
ATOM 1554 C C . PHE A 1 195 ? 0.025 -14.241 9.377 1.00 95.38 195 PHE A C 1
ATOM 1556 O O . PHE A 1 195 ? 0.233 -14.053 8.180 1.00 95.38 195 PHE A O 1
ATOM 1563 N N . LEU A 1 196 ? 0.851 -13.795 10.326 1.00 94.88 196 LEU A N 1
ATOM 1564 C CA . LEU A 1 196 ? 2.055 -13.027 10.029 1.00 94.88 196 LEU A CA 1
ATOM 1565 C C . LEU A 1 196 ? 3.108 -13.862 9.294 1.00 94.88 196 LEU A C 1
ATOM 1567 O O . LEU A 1 196 ? 3.724 -13.359 8.363 1.00 94.88 196 LEU A O 1
ATOM 1571 N N . ILE A 1 197 ? 3.307 -15.130 9.671 1.00 95.06 197 ILE A N 1
ATOM 1572 C CA . ILE A 1 197 ? 4.318 -15.984 9.029 1.00 95.06 197 ILE A CA 1
ATOM 1573 C C . ILE A 1 197 ? 4.011 -16.186 7.533 1.00 95.06 197 ILE A C 1
ATOM 1575 O O . ILE A 1 197 ? 4.883 -15.875 6.722 1.00 95.06 197 ILE A O 1
ATOM 1579 N N . PRO A 1 198 ? 2.801 -16.626 7.121 1.00 93.94 198 PRO A N 1
ATOM 1580 C CA . PRO A 1 198 ? 2.457 -16.698 5.703 1.00 93.94 198 PRO A CA 1
ATOM 1581 C C . PRO A 1 198 ? 2.580 -15.353 4.989 1.00 93.94 198 PRO A C 1
ATOM 1583 O O . PRO A 1 198 ? 3.044 -15.324 3.854 1.00 93.94 198 PRO A O 1
ATOM 1586 N N . TRP A 1 199 ? 2.209 -14.249 5.650 1.00 94.62 199 TRP A N 1
ATOM 1587 C CA . TRP A 1 199 ? 2.326 -12.914 5.064 1.00 94.62 199 TRP A CA 1
ATOM 1588 C C . TRP A 1 199 ? 3.774 -12.561 4.725 1.00 94.62 199 TRP A C 1
ATOM 1590 O O . TRP A 1 199 ? 4.076 -12.195 3.594 1.00 94.62 199 TRP A O 1
ATOM 1600 N N . VAL A 1 200 ? 4.682 -12.763 5.681 1.00 94.06 200 VAL A N 1
ATOM 1601 C CA . VAL A 1 200 ? 6.119 -12.535 5.491 1.00 94.06 200 VAL A CA 1
ATOM 1602 C C . VAL A 1 200 ? 6.677 -13.438 4.397 1.00 94.06 200 VAL A C 1
ATOM 1604 O O . VAL A 1 200 ? 7.405 -12.953 3.540 1.00 94.06 200 VAL A O 1
ATOM 1607 N N . LEU A 1 201 ? 6.327 -14.728 4.380 1.00 93.75 201 LEU A N 1
ATOM 1608 C CA . LEU A 1 201 ? 6.815 -15.660 3.356 1.00 93.75 201 LEU A CA 1
ATOM 1609 C C . LEU A 1 201 ? 6.351 -15.273 1.946 1.00 93.75 201 LEU A C 1
ATOM 1611 O O . LEU A 1 201 ? 7.145 -15.320 1.009 1.00 93.75 201 LEU A O 1
ATOM 1615 N N . ILE A 1 202 ? 5.090 -14.862 1.794 1.00 92.81 202 ILE A N 1
ATOM 1616 C CA . ILE A 1 202 ? 4.552 -14.384 0.515 1.00 92.81 202 ILE A CA 1
ATOM 1617 C C . ILE A 1 202 ? 5.293 -13.119 0.064 1.00 92.81 202 ILE A C 1
ATOM 1619 O O . ILE A 1 202 ? 5.755 -13.060 -1.074 1.00 92.81 202 ILE A O 1
ATOM 1623 N N . SER A 1 203 ? 5.480 -12.143 0.956 1.00 90.75 203 SER A N 1
ATOM 1624 C CA . SER A 1 203 ? 6.196 -10.907 0.622 1.00 90.75 203 SER A CA 1
ATOM 1625 C C . SER A 1 203 ? 7.679 -11.142 0.321 1.00 90.75 203 SER A C 1
ATOM 1627 O O . SER A 1 203 ? 8.223 -10.501 -0.574 1.00 90.75 203 SER A O 1
ATOM 1629 N N . LEU A 1 204 ? 8.330 -12.091 1.001 1.00 90.38 204 LEU A N 1
ATOM 1630 C CA . LEU A 1 204 ? 9.703 -12.498 0.689 1.00 90.38 204 LEU A CA 1
ATOM 1631 C C . LEU A 1 204 ? 9.804 -13.117 -0.707 1.00 90.38 204 LEU A C 1
ATOM 1633 O O . LEU A 1 204 ? 10.673 -12.717 -1.475 1.00 90.38 204 LEU A O 1
ATOM 1637 N N . ASN A 1 205 ? 8.904 -14.039 -1.062 1.00 90.00 205 ASN A N 1
ATOM 1638 C CA . ASN A 1 205 ? 8.878 -14.635 -2.403 1.00 90.00 205 ASN A CA 1
ATOM 1639 C C . ASN A 1 205 ? 8.690 -13.574 -3.492 1.00 90.00 205 ASN A C 1
ATOM 1641 O O . ASN A 1 205 ? 9.343 -13.621 -4.530 1.00 90.00 205 ASN A O 1
ATOM 1645 N N . ASN A 1 206 ? 7.846 -12.581 -3.232 1.00 88.38 206 ASN A N 1
ATOM 1646 C CA . ASN A 1 206 ? 7.656 -11.464 -4.143 1.00 88.38 206 ASN A CA 1
ATOM 1647 C C . ASN A 1 206 ? 8.897 -10.567 -4.254 1.00 88.38 206 ASN A C 1
ATOM 1649 O O . ASN A 1 206 ? 9.267 -10.163 -5.349 1.00 88.38 206 ASN A O 1
ATOM 1653 N N . GLY A 1 207 ? 9.597 -10.314 -3.145 1.00 85.38 207 GLY A N 1
ATOM 1654 C CA . GLY A 1 207 ? 10.894 -9.634 -3.178 1.00 85.38 207 GLY A CA 1
ATOM 1655 C C . GLY A 1 207 ? 11.939 -10.403 -3.994 1.00 85.38 207 GLY A C 1
ATOM 1656 O O . GLY A 1 207 ? 12.740 -9.794 -4.696 1.00 85.38 207 GLY A O 1
ATOM 1657 N N . VAL A 1 208 ? 11.901 -11.741 -3.966 1.00 86.62 208 VAL A N 1
ATOM 1658 C CA . VAL A 1 208 ? 12.779 -12.581 -4.795 1.00 86.62 208 VAL A CA 1
ATOM 1659 C C . VAL A 1 208 ? 12.471 -12.430 -6.290 1.00 86.62 208 VAL A C 1
ATOM 1661 O O . VAL A 1 208 ? 13.402 -12.443 -7.096 1.00 86.62 208 VAL A O 1
ATOM 1664 N N . LEU A 1 209 ? 11.204 -12.224 -6.673 1.00 85.50 209 LEU A N 1
ATOM 1665 C CA . LEU A 1 209 ? 10.832 -12.002 -8.077 1.00 85.50 209 LEU A CA 1
ATOM 1666 C C . LEU A 1 209 ? 11.480 -10.755 -8.691 1.00 85.50 209 LEU A C 1
ATOM 1668 O O . LEU A 1 209 ? 11.741 -10.751 -9.887 1.00 85.50 209 LEU A O 1
ATOM 1672 N N . ILE A 1 210 ? 11.835 -9.745 -7.895 1.00 80.94 210 ILE A N 1
ATOM 1673 C CA . ILE A 1 210 ? 12.547 -8.558 -8.399 1.00 80.94 210 ILE A CA 1
ATOM 1674 C C . ILE A 1 210 ? 13.902 -8.954 -9.012 1.00 80.94 210 ILE A C 1
ATOM 1676 O O . ILE A 1 210 ? 14.289 -8.468 -10.074 1.00 80.94 210 ILE A O 1
ATOM 1680 N N . PHE A 1 211 ? 14.621 -9.895 -8.388 1.00 81.94 211 PHE A N 1
ATOM 1681 C CA . PHE A 1 211 ? 15.869 -10.419 -8.956 1.00 81.94 211 PHE A CA 1
ATOM 1682 C C . PHE A 1 211 ? 15.621 -11.244 -10.215 1.00 81.94 211 PHE A C 1
ATOM 1684 O O . PHE A 1 211 ? 16.463 -11.274 -11.113 1.00 81.94 211 PHE A O 1
ATOM 1691 N N . PHE A 1 212 ? 14.470 -11.910 -10.279 1.00 83.81 212 PHE A N 1
ATOM 1692 C CA . PHE A 1 212 ? 14.073 -12.664 -11.452 1.00 83.81 212 PHE A CA 1
ATOM 1693 C C . PHE A 1 212 ? 13.798 -11.737 -12.645 1.00 83.81 212 PHE A C 1
ATOM 1695 O O . PHE A 1 212 ? 14.315 -12.001 -13.731 1.00 83.81 212 PHE A O 1
ATOM 1702 N N . ASP A 1 213 ? 13.103 -10.615 -12.445 1.00 82.12 213 ASP A N 1
ATOM 1703 C CA . ASP A 1 213 ? 12.850 -9.620 -13.497 1.00 82.12 213 ASP A CA 1
ATOM 1704 C C . ASP A 1 213 ? 14.157 -9.083 -14.102 1.00 82.12 213 ASP A C 1
ATOM 1706 O O . ASP A 1 213 ? 14.256 -8.862 -15.308 1.00 82.12 213 ASP A O 1
ATOM 1710 N N . HIS A 1 214 ? 15.214 -8.963 -13.293 1.00 81.88 214 HIS A N 1
ATOM 1711 C CA . HIS A 1 214 ? 16.547 -8.578 -13.765 1.00 81.88 214 HIS A CA 1
ATOM 1712 C C . HIS A 1 214 ? 17.255 -9.636 -14.616 1.00 81.88 214 HIS A C 1
ATOM 1714 O O . HIS A 1 214 ? 18.212 -9.294 -15.312 1.00 81.88 214 HIS A O 1
ATOM 1720 N N . SER A 1 215 ? 16.820 -10.893 -14.550 1.00 86.62 215 SER A N 1
ATOM 1721 C CA . SER A 1 215 ? 17.383 -12.000 -15.328 1.00 86.62 215 SER A CA 1
ATOM 1722 C C . SER A 1 215 ? 16.652 -12.249 -16.652 1.00 86.62 215 SER A C 1
ATOM 1724 O O . SER A 1 215 ? 17.110 -13.063 -17.456 1.00 86.62 215 SER A O 1
ATOM 1726 N N . LEU A 1 216 ? 15.529 -11.562 -16.893 1.00 89.38 216 LEU A N 1
ATOM 1727 C CA . LEU A 1 216 ? 14.727 -11.745 -18.098 1.00 89.38 216 LEU A CA 1
ATOM 1728 C C . LEU A 1 216 ? 15.407 -11.152 -19.347 1.00 89.38 216 LEU A C 1
ATOM 1730 O O . LEU A 1 216 ? 16.023 -10.086 -19.269 1.00 89.38 216 LEU A O 1
ATOM 1734 N N . PRO A 1 217 ? 15.272 -11.793 -20.526 1.00 90.44 217 PRO A N 1
ATOM 1735 C CA . PRO A 1 217 ? 15.775 -11.236 -21.777 1.00 90.44 217 PRO A CA 1
ATOM 1736 C C . PRO A 1 217 ? 15.085 -9.911 -22.132 1.00 90.44 217 PRO A C 1
ATOM 1738 O O . PRO A 1 217 ? 13.858 -9.850 -22.184 1.00 90.44 217 PRO A O 1
ATOM 1741 N N . SER A 1 218 ? 15.861 -8.883 -22.491 1.00 90.19 218 SER A N 1
ATOM 1742 C CA . SER A 1 218 ? 15.369 -7.575 -22.976 1.00 90.19 218 SER A CA 1
ATOM 1743 C C . SER A 1 218 ? 14.858 -7.625 -24.423 1.00 90.19 218 SER A C 1
ATOM 1745 O O . SER A 1 218 ? 15.227 -6.810 -25.265 1.00 90.19 218 SER A O 1
ATOM 1747 N N . SER A 1 219 ? 14.076 -8.650 -24.757 1.00 94.31 219 SER A N 1
ATOM 1748 C CA . SER A 1 219 ? 13.471 -8.778 -26.083 1.00 94.31 219 SER A CA 1
ATOM 1749 C C . SER A 1 219 ? 12.063 -8.168 -26.098 1.00 94.31 219 SER A C 1
ATOM 1751 O O . SER A 1 219 ? 11.364 -8.246 -25.082 1.00 94.31 219 SER A O 1
ATOM 1753 N N . PRO A 1 220 ? 11.600 -7.625 -27.243 1.00 93.94 220 PRO A N 1
ATOM 1754 C CA . PRO A 1 220 ? 10.291 -6.970 -27.338 1.00 93.94 220 PRO A CA 1
ATOM 1755 C C . PRO A 1 220 ? 9.115 -7.854 -26.900 1.00 93.94 220 PRO A C 1
ATOM 1757 O O . PRO A 1 220 ? 8.111 -7.358 -26.395 1.00 93.94 220 PRO A O 1
ATOM 1760 N N . GLU A 1 221 ? 9.234 -9.174 -27.070 1.00 94.88 221 GLU A N 1
ATOM 1761 C CA . GLU A 1 221 ? 8.213 -10.139 -26.652 1.00 94.88 221 GLU A CA 1
ATOM 1762 C C . GLU A 1 221 ? 8.036 -10.170 -25.127 1.00 94.88 221 GLU A C 1
ATOM 1764 O O . GLU A 1 221 ? 6.909 -10.147 -24.632 1.00 94.88 221 GLU A O 1
ATOM 1769 N N . PHE A 1 222 ? 9.140 -10.183 -24.374 1.00 94.19 222 PHE A N 1
ATOM 1770 C CA . PHE A 1 222 ? 9.104 -10.197 -22.910 1.00 94.19 222 PHE A CA 1
ATOM 1771 C C . PHE A 1 222 ? 8.627 -8.854 -22.360 1.00 94.19 222 PHE A C 1
ATOM 1773 O O . PHE A 1 222 ? 7.769 -8.827 -21.482 1.00 94.19 222 PHE A O 1
ATOM 1780 N N . GLU A 1 223 ? 9.113 -7.742 -22.913 1.00 92.06 223 GLU A N 1
ATOM 1781 C CA . GLU A 1 223 ? 8.680 -6.397 -22.513 1.00 92.06 223 GLU A CA 1
ATOM 1782 C C . GLU A 1 223 ? 7.181 -6.181 -22.761 1.00 92.06 223 GLU A C 1
ATOM 1784 O O . GLU A 1 223 ? 6.468 -5.643 -21.905 1.00 92.06 223 GLU A O 1
ATOM 1789 N N . GLY A 1 224 ? 6.677 -6.666 -23.901 1.00 93.00 224 GLY A N 1
ATOM 1790 C CA . GLY A 1 224 ? 5.253 -6.658 -24.223 1.00 93.00 224 GLY A CA 1
ATOM 1791 C C . GLY A 1 224 ? 4.422 -7.443 -23.206 1.00 93.00 224 GLY A C 1
ATOM 1792 O O . GLY A 1 224 ? 3.410 -6.934 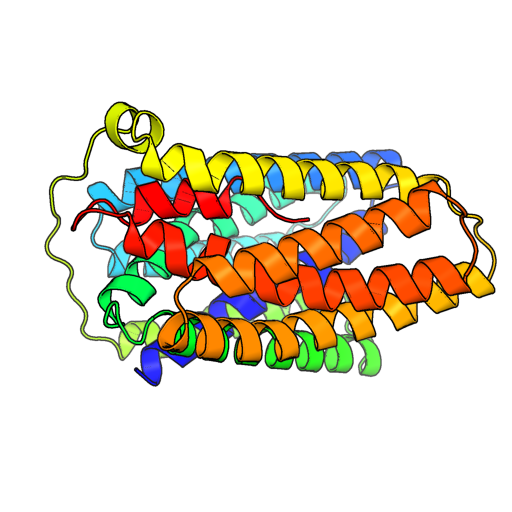-22.717 1.00 93.00 224 GLY A O 1
ATOM 1793 N N . VAL A 1 225 ? 4.871 -8.646 -22.829 1.00 94.50 225 VAL A N 1
ATOM 1794 C CA . VAL A 1 225 ? 4.198 -9.472 -21.812 1.00 94.50 225 VAL A CA 1
ATOM 1795 C C . VAL A 1 225 ? 4.249 -8.837 -20.427 1.00 94.50 225 VAL A C 1
ATOM 1797 O O . VAL A 1 225 ? 3.230 -8.847 -19.744 1.00 94.50 225 VAL A O 1
ATOM 1800 N N . LEU A 1 226 ? 5.375 -8.264 -20.000 1.00 91.62 226 LEU A N 1
ATOM 1801 C CA . LEU A 1 226 ? 5.474 -7.600 -18.694 1.00 91.62 226 LEU A CA 1
ATOM 1802 C C . LEU A 1 226 ? 4.544 -6.384 -18.621 1.00 91.62 226 LEU A C 1
ATOM 1804 O O . LEU A 1 226 ? 3.814 -6.212 -17.643 1.00 91.62 226 LEU A O 1
ATOM 1808 N N . THR A 1 227 ? 4.495 -5.590 -19.693 1.00 90.06 227 THR A N 1
ATOM 1809 C CA . THR A 1 227 ? 3.630 -4.408 -19.780 1.00 90.06 227 THR A CA 1
ATOM 1810 C C . THR A 1 227 ? 2.155 -4.806 -19.738 1.00 90.06 227 THR A C 1
ATOM 1812 O O . THR A 1 227 ? 1.415 -4.359 -18.862 1.00 90.06 227 THR A O 1
ATOM 1815 N N . GLN A 1 228 ? 1.719 -5.700 -20.631 1.00 91.62 228 GLN A N 1
ATOM 1816 C CA . GLN A 1 228 ? 0.324 -6.161 -20.687 1.00 91.62 228 GLN A CA 1
ATOM 1817 C C . GLN A 1 228 ? -0.072 -6.950 -19.434 1.00 91.62 228 GLN A C 1
ATOM 1819 O O . GLN A 1 228 ? -1.153 -6.753 -18.873 1.00 91.62 228 GLN A O 1
ATOM 1824 N N . GLY A 1 229 ? 0.827 -7.815 -18.972 1.00 92.75 229 GLY A N 1
ATOM 1825 C CA . GLY A 1 229 ? 0.666 -8.639 -17.786 1.00 92.75 229 GLY A CA 1
ATOM 1826 C C . GLY A 1 229 ? 0.490 -7.805 -16.524 1.00 92.75 229 GLY A C 1
ATOM 1827 O O . GLY A 1 229 ? -0.362 -8.141 -15.709 1.00 92.75 229 GLY A O 1
ATOM 1828 N N . SER A 1 230 ? 1.189 -6.672 -16.393 1.00 89.19 230 SER A N 1
ATOM 1829 C CA . SER A 1 230 ? 1.003 -5.766 -15.254 1.00 89.19 230 SER A CA 1
ATOM 1830 C C . SER A 1 230 ? -0.435 -5.229 -15.164 1.00 89.19 230 SER A C 1
ATOM 1832 O O . SER A 1 230 ? -1.037 -5.260 -14.089 1.00 89.19 230 SER A O 1
ATOM 1834 N N . TYR A 1 231 ? -1.043 -4.831 -16.290 1.00 90.94 231 TYR A N 1
ATOM 1835 C CA . TYR A 1 231 ? -2.442 -4.388 -16.326 1.00 90.94 231 TYR A CA 1
ATOM 1836 C C . TYR A 1 231 ? -3.408 -5.522 -15.979 1.00 90.94 231 TYR A C 1
ATOM 1838 O O . TYR A 1 231 ? -4.325 -5.331 -15.178 1.00 90.94 231 TYR A O 1
ATOM 1846 N N . ILE A 1 232 ? -3.181 -6.712 -16.540 1.00 93.38 232 ILE A N 1
ATOM 1847 C CA . ILE A 1 232 ? -3.982 -7.907 -16.247 1.00 93.38 232 ILE A CA 1
ATOM 1848 C C . ILE A 1 232 ? -3.885 -8.270 -14.764 1.00 93.38 232 ILE A C 1
ATOM 1850 O O . ILE A 1 232 ? -4.902 -8.570 -14.139 1.00 93.38 232 ILE A O 1
ATOM 1854 N N . MET A 1 233 ? -2.690 -8.180 -14.180 1.00 93.25 233 MET A N 1
ATOM 1855 C CA . MET A 1 233 ? -2.463 -8.417 -12.761 1.00 93.25 233 MET A CA 1
ATOM 1856 C C . MET A 1 233 ? -3.280 -7.439 -11.909 1.00 93.25 233 MET A C 1
ATOM 1858 O O . MET A 1 233 ? -4.002 -7.886 -11.023 1.00 93.25 233 MET A O 1
ATOM 1862 N N . PHE A 1 234 ? -3.252 -6.132 -12.197 1.00 91.00 234 PHE A N 1
ATOM 1863 C CA . PHE A 1 234 ? -4.055 -5.138 -11.465 1.00 91.00 234 PHE A CA 1
ATOM 1864 C C . PHE A 1 234 ? -5.564 -5.376 -11.578 1.00 91.00 234 PHE A C 1
ATOM 1866 O O . PHE A 1 234 ? -6.286 -5.269 -10.581 1.00 91.00 234 PHE A O 1
ATOM 1873 N N . ILE A 1 235 ? -6.045 -5.736 -12.771 1.00 93.81 235 ILE A N 1
ATOM 1874 C CA . ILE A 1 235 ? -7.445 -6.124 -12.982 1.00 93.81 235 ILE A CA 1
ATOM 1875 C C . ILE A 1 235 ? -7.773 -7.356 -12.129 1.00 93.81 235 ILE A C 1
ATOM 1877 O O . ILE A 1 235 ? -8.783 -7.365 -11.423 1.00 93.81 235 ILE A O 1
ATOM 1881 N N . GLY A 1 236 ? -6.890 -8.358 -12.133 1.00 96.25 236 GLY A N 1
ATOM 1882 C CA . GLY A 1 236 ? -6.995 -9.550 -11.300 1.00 96.25 236 GLY A CA 1
ATOM 1883 C C . GLY A 1 236 ? -7.078 -9.212 -9.812 1.00 96.25 236 GLY A C 1
ATOM 1884 O O . GLY A 1 236 ? -8.018 -9.645 -9.149 1.00 96.25 236 GLY A O 1
ATOM 1885 N N . ILE A 1 237 ? -6.174 -8.373 -9.300 1.00 95.69 237 ILE A N 1
ATOM 1886 C CA . ILE A 1 237 ? -6.158 -7.957 -7.887 1.00 95.69 237 ILE A CA 1
ATOM 1887 C C . ILE A 1 237 ? -7.480 -7.293 -7.501 1.00 95.69 237 ILE A C 1
ATOM 1889 O O . ILE A 1 237 ? -8.026 -7.559 -6.428 1.00 95.69 237 ILE A O 1
ATOM 1893 N N . SER A 1 238 ? -8.012 -6.444 -8.379 1.00 95.69 238 SER A N 1
ATOM 1894 C CA . SER A 1 238 ? -9.272 -5.742 -8.153 1.00 95.69 238 SER A CA 1
ATOM 1895 C C . SER A 1 238 ? -10.466 -6.704 -8.114 1.00 95.69 238 SER A C 1
ATOM 1897 O O . SER A 1 238 ? -11.217 -6.740 -7.134 1.00 95.69 238 SER A O 1
ATOM 1899 N N . VAL A 1 239 ? -10.618 -7.542 -9.146 1.00 97.81 239 VAL A N 1
ATOM 1900 C CA . VAL A 1 239 ? -11.757 -8.463 -9.293 1.00 97.81 239 VAL A CA 1
ATOM 1901 C C . VAL A 1 239 ? -11.715 -9.575 -8.247 1.00 97.81 239 VAL A C 1
ATOM 1903 O O . VAL A 1 239 ? -12.699 -9.798 -7.538 1.00 97.81 239 VAL A O 1
ATOM 1906 N N . PHE A 1 240 ? -10.579 -10.258 -8.105 1.00 98.31 240 PHE A N 1
ATOM 1907 C CA . PHE A 1 240 ? -10.437 -11.334 -7.126 1.00 98.31 240 PHE A CA 1
ATOM 1908 C C . PHE A 1 240 ? -10.392 -10.805 -5.692 1.00 98.31 240 PHE A C 1
ATOM 1910 O O . PHE A 1 240 ? -10.855 -11.500 -4.792 1.00 98.31 240 PHE A O 1
ATOM 1917 N N . GLY A 1 241 ? -9.953 -9.561 -5.470 1.00 97.81 241 GLY A N 1
ATOM 1918 C CA . GLY A 1 241 ? -10.128 -8.875 -4.190 1.00 97.81 241 GLY A CA 1
ATOM 1919 C C . GLY A 1 241 ? -11.598 -8.711 -3.821 1.00 97.81 241 GLY A C 1
ATOM 1920 O O . GLY A 1 241 ? -12.009 -9.102 -2.725 1.00 97.81 241 GLY A O 1
ATOM 1921 N N . LEU A 1 242 ? -12.425 -8.231 -4.754 1.00 98.25 242 LEU A N 1
ATOM 1922 C CA . LEU A 1 242 ? -13.868 -8.140 -4.536 1.00 98.25 242 LEU A CA 1
ATOM 1923 C C . LEU A 1 242 ? -14.464 -9.512 -4.187 1.00 98.25 242 LEU A C 1
ATOM 1925 O O . LEU A 1 242 ? -15.122 -9.661 -3.160 1.00 98.25 242 LEU A O 1
ATOM 1929 N N . ILE A 1 243 ? -14.163 -10.542 -4.982 1.00 98.50 243 ILE A N 1
ATOM 1930 C CA . ILE A 1 243 ? -14.624 -11.918 -4.731 1.00 98.50 243 ILE A CA 1
ATOM 1931 C C . ILE A 1 243 ? -14.172 -12.405 -3.344 1.00 98.50 243 ILE A C 1
ATOM 1933 O O . ILE A 1 243 ? -14.982 -12.940 -2.582 1.00 98.50 243 ILE A O 1
ATOM 1937 N N . SER A 1 244 ? -12.908 -12.166 -2.988 1.00 98.38 244 SER A N 1
ATOM 1938 C CA . SER A 1 244 ? -12.304 -12.557 -1.712 1.00 98.38 244 SER A CA 1
ATOM 1939 C C . SER A 1 244 ? -13.078 -12.035 -0.510 1.00 98.38 244 SER A C 1
ATOM 1941 O O . 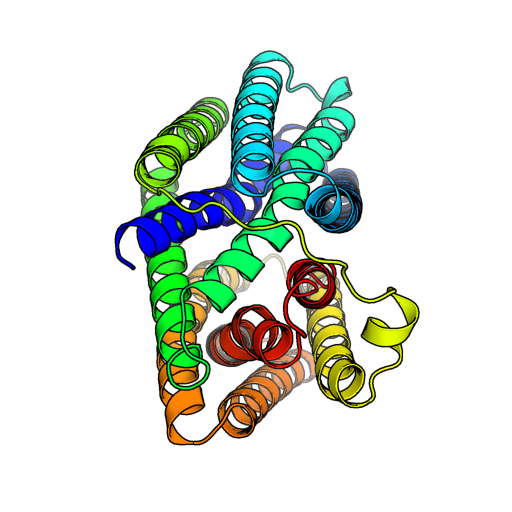SER A 1 244 ? -13.409 -12.812 0.385 1.00 98.38 244 SER A O 1
ATOM 1943 N N . GLY A 1 245 ? -13.444 -10.750 -0.496 1.00 97.75 245 GLY A N 1
ATOM 1944 C CA . GLY A 1 245 ? -14.182 -10.166 0.625 1.00 97.75 245 GLY A CA 1
ATOM 1945 C C . GLY A 1 245 ? -15.578 -10.750 0.803 1.00 97.75 245 GLY A C 1
ATOM 1946 O O . GLY A 1 245 ? -15.990 -11.059 1.922 1.00 97.75 245 GLY A O 1
ATOM 1947 N N . PHE A 1 246 ? -16.294 -10.972 -0.300 1.00 98.12 246 PHE A N 1
ATOM 1948 C CA . PHE A 1 246 ? -17.605 -11.621 -0.254 1.00 98.12 246 PHE A CA 1
ATOM 1949 C C . PHE A 1 246 ? -17.511 -13.080 0.199 1.00 98.12 246 PHE A C 1
ATOM 1951 O O . PHE A 1 246 ? -18.369 -13.537 0.960 1.00 98.12 246 PHE A O 1
ATOM 1958 N N . MET A 1 247 ? -16.479 -13.804 -0.241 1.00 98.19 247 MET A N 1
ATOM 1959 C CA . MET A 1 247 ? -16.199 -15.165 0.218 1.00 98.19 247 MET A CA 1
ATOM 1960 C C . MET A 1 247 ? -15.823 -15.196 1.701 1.00 98.19 247 MET A C 1
ATOM 1962 O O . MET A 1 247 ? -16.300 -16.071 2.419 1.00 98.19 247 MET A O 1
ATOM 1966 N N . ALA A 1 248 ? -15.035 -14.230 2.176 1.00 97.81 248 ALA A N 1
ATOM 1967 C CA . ALA A 1 248 ? -14.594 -14.141 3.566 1.00 97.81 248 ALA A CA 1
ATOM 1968 C C . ALA A 1 248 ? -15.765 -14.050 4.548 1.00 97.81 248 ALA A C 1
ATOM 1970 O O . ALA A 1 248 ? -15.753 -14.704 5.591 1.00 97.81 248 ALA A O 1
ATOM 1971 N N . ASP A 1 249 ? -16.784 -13.267 4.195 1.00 97.56 249 ASP A N 1
ATOM 1972 C CA . ASP A 1 249 ? -17.957 -13.061 5.045 1.00 97.56 249 ASP A CA 1
ATOM 1973 C C . ASP A 1 249 ? -18.963 -14.222 4.957 1.00 97.56 249 ASP A C 1
ATOM 1975 O O . ASP A 1 249 ? -19.753 -14.419 5.875 1.00 97.56 249 ASP A O 1
ATOM 1979 N N . ARG A 1 250 ? -18.950 -15.013 3.872 1.00 97.12 250 ARG A N 1
ATOM 1980 C CA . ARG A 1 250 ? -19.849 -16.174 3.704 1.00 97.12 250 ARG A CA 1
ATOM 1981 C C . ARG A 1 250 ? -19.261 -17.472 4.246 1.00 97.12 250 ARG A C 1
ATOM 1983 O O . ARG A 1 250 ? -19.952 -18.218 4.929 1.00 97.12 250 ARG A O 1
ATOM 1990 N N . SER A 1 251 ? -18.002 -17.741 3.925 1.00 96.62 251 SER A N 1
ATOM 1991 C CA . SER A 1 251 ? -17.349 -19.030 4.172 1.00 96.62 251 SER A CA 1
ATOM 1992 C C . SER A 1 251 ? -16.189 -18.938 5.168 1.00 96.62 251 SER A C 1
ATOM 1994 O O . SER A 1 251 ? -15.479 -19.918 5.405 1.00 96.62 251 SER A O 1
ATOM 1996 N N . GLY A 1 252 ? -15.980 -17.757 5.753 1.00 96.56 252 GLY A N 1
ATOM 1997 C CA . GLY A 1 252 ? -14.873 -17.463 6.654 1.00 96.56 252 GLY A CA 1
ATOM 1998 C C . GLY A 1 252 ? -13.592 -17.044 5.927 1.00 96.56 252 GLY A C 1
ATOM 1999 O O . GLY A 1 252 ? -13.412 -17.241 4.728 1.00 96.56 252 GLY A O 1
ATOM 2000 N N . ARG A 1 253 ? -12.646 -16.487 6.692 1.00 96.19 253 ARG A N 1
ATOM 2001 C CA . ARG A 1 253 ? -11.408 -15.863 6.184 1.00 96.19 253 ARG A CA 1
ATOM 2002 C C . ARG A 1 253 ? -10.378 -16.876 5.666 1.00 96.19 253 ARG A C 1
ATOM 2004 O O . ARG A 1 253 ? -9.511 -16.535 4.870 1.00 96.19 253 ARG A O 1
ATOM 2011 N N . LYS A 1 254 ? -10.484 -18.138 6.096 1.00 96.12 254 LYS A N 1
ATOM 2012 C CA . LYS A 1 254 ? -9.533 -19.210 5.769 1.00 96.12 254 LYS A CA 1
ATOM 2013 C C . LYS A 1 254 ? -9.574 -19.614 4.292 1.00 96.12 254 LYS A C 1
ATOM 2015 O O . LYS A 1 254 ? -8.523 -19.814 3.697 1.00 96.12 254 LYS A O 1
ATOM 2020 N N . GLN A 1 255 ? -10.765 -19.764 3.712 1.00 97.00 255 GLN A N 1
ATOM 2021 C CA . GLN A 1 255 ? -10.917 -20.248 2.335 1.00 97.00 255 GLN A CA 1
ATOM 2022 C C . GLN A 1 255 ? -10.287 -19.317 1.285 1.00 97.00 255 GLN A C 1
ATOM 2024 O O . GLN A 1 255 ? -9.430 -19.798 0.544 1.00 97.00 255 GLN A O 1
ATOM 2029 N N . PRO A 1 256 ? -10.626 -18.011 1.225 1.00 97.69 256 PRO A N 1
ATOM 2030 C CA . PRO A 1 256 ? -9.989 -17.102 0.274 1.00 97.69 256 PRO A CA 1
ATOM 2031 C C . PRO A 1 256 ? -8.470 -17.031 0.469 1.00 97.69 256 PRO A C 1
ATOM 2033 O O . PRO A 1 256 ? -7.738 -16.996 -0.512 1.00 97.69 256 PRO A O 1
ATOM 2036 N N . LEU A 1 257 ? -7.978 -17.106 1.712 1.00 96.75 257 LEU A N 1
ATOM 2037 C CA . LEU A 1 257 ? -6.541 -17.119 1.984 1.00 96.75 257 LEU A CA 1
ATOM 2038 C C . LEU A 1 257 ? -5.830 -18.340 1.377 1.00 96.75 257 LEU A C 1
ATOM 2040 O O . LEU A 1 257 ? -4.768 -18.189 0.780 1.00 96.75 257 LEU A O 1
ATOM 2044 N N . ILE A 1 258 ? -6.414 -19.538 1.505 1.00 97.19 258 ILE A N 1
ATOM 2045 C CA . ILE A 1 258 ? -5.855 -20.764 0.913 1.00 97.19 258 ILE A CA 1
ATOM 2046 C C . ILE A 1 258 ? -5.847 -20.666 -0.613 1.00 97.19 258 ILE A C 1
ATOM 2048 O O . ILE A 1 258 ? -4.827 -20.959 -1.227 1.00 97.19 258 ILE A O 1
ATOM 2052 N N . LEU A 1 259 ? -6.953 -20.221 -1.218 1.00 98.12 259 LEU A N 1
ATOM 2053 C CA . LEU A 1 259 ? -7.043 -20.060 -2.673 1.00 98.12 259 LEU A CA 1
ATOM 2054 C C . LEU A 1 259 ? -6.005 -19.064 -3.194 1.00 98.12 259 LEU A C 1
ATOM 2056 O O . LEU A 1 259 ? -5.315 -19.352 -4.170 1.00 98.12 259 LEU A O 1
ATOM 2060 N N . GLY A 1 260 ? -5.849 -17.930 -2.509 1.00 97.44 260 GLY A N 1
ATOM 2061 C CA . GLY A 1 260 ? -4.848 -16.930 -2.852 1.00 97.44 260 GLY A CA 1
ATOM 2062 C C . GLY A 1 260 ? -3.419 -17.460 -2.744 1.00 97.44 260 GLY A C 1
ATOM 2063 O O . GLY A 1 260 ? -2.634 -17.312 -3.677 1.00 97.44 260 GLY A O 1
ATOM 2064 N N . ALA A 1 261 ? -3.097 -18.150 -1.646 1.00 96.62 261 ALA A N 1
ATOM 2065 C CA . ALA A 1 261 ? -1.783 -18.756 -1.448 1.00 96.62 261 ALA A CA 1
ATOM 2066 C C . ALA A 1 261 ? -1.476 -19.853 -2.482 1.00 96.62 261 ALA A C 1
ATOM 2068 O O . ALA A 1 261 ? -0.354 -19.928 -2.977 1.00 96.62 261 ALA A O 1
ATOM 2069 N N . MET A 1 262 ? -2.466 -20.677 -2.847 1.00 97.88 262 MET A N 1
ATOM 2070 C CA . MET A 1 262 ? -2.323 -21.672 -3.915 1.00 97.88 262 MET A CA 1
ATOM 2071 C C . MET A 1 262 ? -2.059 -21.006 -5.267 1.00 97.88 262 MET A C 1
ATOM 2073 O O . MET A 1 262 ? -1.142 -21.422 -5.970 1.00 97.88 262 MET A O 1
ATOM 2077 N N . ALA A 1 263 ? -2.818 -19.963 -5.615 1.00 98.06 263 ALA A N 1
ATOM 2078 C CA . ALA A 1 263 ? -2.628 -19.231 -6.864 1.00 98.06 263 ALA A CA 1
ATOM 2079 C C . ALA A 1 263 ? -1.224 -18.609 -6.948 1.00 98.06 263 ALA A C 1
ATOM 2081 O O . ALA A 1 263 ? -0.542 -18.817 -7.947 1.00 98.06 263 ALA A O 1
ATOM 2082 N N . LEU A 1 264 ? -0.754 -17.943 -5.883 1.00 96.56 264 LEU A N 1
ATOM 2083 C CA . LEU A 1 264 ? 0.612 -17.402 -5.815 1.00 96.56 264 LEU A CA 1
ATOM 2084 C C . LEU A 1 264 ? 1.678 -18.505 -5.898 1.00 96.56 264 LEU A C 1
ATOM 2086 O O . LEU A 1 264 ? 2.644 -18.367 -6.639 1.00 96.56 264 LEU A O 1
ATOM 2090 N N . GLY A 1 265 ? 1.493 -19.624 -5.193 1.00 96.31 265 GLY A N 1
ATOM 2091 C CA . GLY A 1 265 ? 2.431 -20.748 -5.237 1.00 96.31 265 GLY A CA 1
ATOM 2092 C C . GLY A 1 265 ? 2.570 -21.357 -6.635 1.00 96.31 265 GLY A C 1
ATOM 2093 O O . GLY A 1 265 ? 3.688 -21.581 -7.094 1.00 96.31 265 GLY A O 1
ATOM 2094 N N . ILE A 1 266 ? 1.450 -21.573 -7.336 1.00 97.00 266 ILE A N 1
ATOM 2095 C CA . ILE A 1 266 ? 1.455 -22.050 -8.730 1.00 97.00 266 ILE A CA 1
ATOM 2096 C C . ILE A 1 266 ? 2.122 -21.009 -9.635 1.00 97.00 266 ILE A C 1
ATOM 2098 O O . ILE A 1 266 ? 2.958 -21.363 -10.463 1.00 97.00 266 ILE A O 1
ATOM 2102 N N . SER A 1 267 ? 1.788 -19.733 -9.440 1.00 95.69 267 SER A N 1
ATOM 2103 C CA . SER A 1 267 ? 2.355 -18.608 -10.182 1.00 95.69 267 SER A CA 1
ATOM 2104 C C . SER A 1 267 ? 3.888 -18.589 -10.124 1.00 95.69 267 SER A C 1
ATOM 2106 O O . SER A 1 267 ? 4.561 -18.568 -11.156 1.00 95.69 267 SER A O 1
ATOM 2108 N N . TYR A 1 268 ? 4.453 -18.697 -8.918 1.00 93.12 268 TYR A N 1
ATOM 2109 C CA . TYR A 1 268 ? 5.902 -18.719 -8.709 1.00 93.12 268 TYR A CA 1
ATOM 2110 C C . TYR A 1 268 ? 6.553 -20.006 -9.232 1.00 93.12 268 TYR A C 1
ATOM 2112 O O . TYR A 1 268 ? 7.647 -19.958 -9.795 1.00 93.12 268 TYR A O 1
ATOM 2120 N N . ALA A 1 269 ? 5.878 -21.155 -9.110 1.00 94.31 269 ALA A N 1
ATOM 2121 C CA . ALA A 1 269 ? 6.382 -22.421 -9.638 1.00 94.31 269 ALA A CA 1
ATOM 2122 C C . ALA A 1 269 ? 6.530 -22.400 -11.169 1.00 94.31 269 ALA A C 1
ATOM 2124 O O . ALA A 1 269 ? 7.521 -22.909 -11.688 1.00 94.31 269 ALA A O 1
ATOM 2125 N N . LEU A 1 270 ? 5.589 -21.783 -11.895 1.00 93.31 270 LEU A N 1
ATOM 2126 C CA . LEU A 1 270 ? 5.644 -21.681 -13.360 1.00 93.31 270 LEU A CA 1
ATOM 2127 C C . LEU A 1 270 ? 6.902 -20.958 -13.844 1.00 93.31 270 LEU A C 1
ATOM 2129 O O . LEU A 1 270 ? 7.567 -21.423 -14.770 1.00 93.31 270 LEU A O 1
ATOM 2133 N N . VAL A 1 271 ? 7.246 -19.853 -13.184 1.00 90.31 271 VAL A N 1
ATOM 2134 C CA . VAL A 1 271 ? 8.443 -19.069 -13.503 1.00 90.31 271 VAL A CA 1
ATOM 2135 C C . VAL A 1 271 ? 9.724 -19.819 -13.158 1.00 90.31 271 VAL A C 1
ATOM 2137 O O . VAL A 1 271 ? 10.688 -19.761 -13.918 1.00 90.31 271 VAL A O 1
ATOM 2140 N N . GLY A 1 272 ? 9.721 -20.572 -12.055 1.00 89.88 272 GLY A N 1
ATOM 2141 C CA . GLY A 1 272 ? 10.851 -21.420 -11.680 1.00 89.88 272 GLY A CA 1
ATOM 2142 C C . GLY A 1 272 ? 11.110 -22.579 -12.652 1.00 89.88 272 GLY A C 1
ATOM 2143 O O . GLY A 1 272 ? 12.249 -23.026 -12.760 1.00 89.88 272 GLY A O 1
ATOM 2144 N N . ILE A 1 273 ? 10.083 -23.066 -13.362 1.00 92.56 273 ILE A N 1
ATOM 2145 C CA . ILE A 1 273 ? 10.209 -24.178 -14.320 1.00 92.56 273 ILE A CA 1
ATOM 2146 C C . ILE A 1 273 ? 10.740 -23.696 -15.671 1.00 92.56 273 ILE A C 1
ATOM 2148 O O . ILE A 1 273 ? 11.686 -24.282 -16.198 1.00 92.56 273 ILE A O 1
ATOM 2152 N N . SER A 1 274 ? 10.126 -22.668 -16.267 1.00 93.06 274 SER A N 1
ATOM 2153 C CA . SER A 1 274 ? 10.642 -22.089 -17.509 1.00 93.06 274 SER A CA 1
ATOM 2154 C C . SER A 1 274 ? 10.192 -20.653 -17.743 1.00 93.06 274 SER A C 1
ATOM 2156 O O . SER A 1 274 ? 9.052 -20.262 -17.483 1.00 93.06 274 SER A O 1
ATOM 2158 N N . THR A 1 275 ? 11.107 -19.874 -18.310 1.00 91.88 275 THR A N 1
ATOM 2159 C CA . THR A 1 275 ? 10.999 -18.427 -18.495 1.00 91.88 275 THR A CA 1
ATOM 2160 C C . THR A 1 275 ? 10.535 -18.079 -19.908 1.00 91.88 275 THR A C 1
ATOM 2162 O O . THR A 1 275 ? 11.189 -17.343 -20.636 1.00 91.88 275 THR A O 1
ATOM 2165 N N . THR A 1 276 ? 9.404 -18.643 -20.336 1.00 95.00 276 THR A N 1
ATOM 2166 C CA . THR A 1 276 ? 8.806 -18.310 -21.641 1.00 95.00 276 THR A CA 1
ATOM 2167 C C . THR A 1 276 ? 7.824 -17.138 -21.513 1.00 95.00 276 THR A C 1
ATOM 2169 O O . THR A 1 276 ? 7.193 -17.001 -20.459 1.00 95.00 276 THR A O 1
ATOM 2172 N N . PRO A 1 277 ? 7.605 -16.329 -22.570 1.00 95.06 277 PRO A N 1
ATOM 2173 C CA . PRO A 1 277 ? 6.604 -15.256 -22.546 1.00 95.06 277 PRO A CA 1
ATOM 2174 C C . PRO A 1 277 ? 5.204 -15.754 -22.149 1.00 95.06 277 PRO A C 1
ATOM 2176 O O . PRO A 1 277 ? 4.488 -15.101 -21.393 1.00 95.06 277 PRO A O 1
ATOM 2179 N N . PHE A 1 278 ? 4.831 -16.959 -22.588 1.00 95.56 278 PHE A N 1
ATOM 2180 C CA . PHE A 1 278 ? 3.567 -17.590 -22.210 1.00 95.56 278 PHE A CA 1
ATOM 2181 C C . PHE A 1 278 ? 3.476 -17.872 -20.701 1.00 95.56 278 PHE A C 1
ATOM 2183 O O . PHE A 1 278 ? 2.479 -17.520 -20.068 1.00 95.56 278 PHE A O 1
ATOM 2190 N N . ASN A 1 279 ? 4.520 -18.456 -20.105 1.00 95.12 279 ASN A N 1
ATOM 2191 C CA . ASN A 1 279 ? 4.539 -18.732 -18.668 1.00 95.12 279 ASN A CA 1
ATOM 2192 C C . ASN A 1 279 ? 4.533 -17.455 -17.830 1.00 95.12 279 ASN A C 1
ATOM 2194 O O . ASN A 1 279 ? 3.886 -17.428 -16.785 1.00 95.12 279 ASN A O 1
ATOM 2198 N N . LEU A 1 280 ? 5.202 -16.394 -18.290 1.00 94.88 280 LEU A N 1
ATOM 2199 C CA . LEU A 1 280 ? 5.160 -15.089 -17.628 1.00 94.88 280 LEU A CA 1
ATOM 2200 C C . LEU A 1 280 ? 3.757 -14.483 -17.658 1.00 94.88 280 LEU A C 1
ATOM 2202 O O . LEU A 1 280 ? 3.291 -13.975 -16.642 1.00 94.88 280 LEU A O 1
ATOM 2206 N N . MET A 1 281 ? 3.044 -14.592 -18.780 1.00 95.75 281 MET A N 1
ATOM 2207 C CA . MET A 1 281 ? 1.651 -14.148 -18.855 1.00 95.75 281 MET A CA 1
ATOM 2208 C C . MET A 1 281 ? 0.754 -14.941 -17.891 1.00 95.75 281 MET A C 1
ATOM 2210 O O . MET A 1 281 ? -0.047 -14.359 -17.157 1.00 95.75 281 MET A O 1
ATOM 2214 N N . LEU A 1 282 ? 0.911 -16.268 -17.848 1.00 96.75 282 LEU A N 1
ATOM 2215 C CA . LEU A 1 282 ? 0.154 -17.123 -16.932 1.00 96.75 282 LEU A CA 1
ATOM 2216 C C . LEU A 1 282 ? 0.470 -16.805 -15.461 1.00 96.75 282 LEU A C 1
ATOM 2218 O O . LEU A 1 282 ? -0.445 -16.745 -14.638 1.00 96.75 282 LEU A O 1
ATOM 2222 N N . MET A 1 283 ? 1.741 -16.533 -15.152 1.00 95.31 283 MET A N 1
ATOM 2223 C CA . MET A 1 283 ? 2.183 -16.037 -13.849 1.00 95.31 283 MET A CA 1
ATOM 2224 C C . MET A 1 283 ? 1.480 -14.720 -13.505 1.00 95.31 283 MET A C 1
ATOM 2226 O O . MET A 1 283 ? 0.858 -14.626 -12.456 1.00 95.31 283 MET A O 1
ATOM 2230 N N . MET A 1 284 ? 1.453 -13.724 -14.393 1.00 95.50 284 MET A N 1
ATOM 2231 C CA . MET A 1 284 ? 0.799 -12.436 -14.110 1.00 95.50 284 MET A CA 1
ATOM 2232 C C . MET A 1 284 ? -0.706 -12.577 -13.823 1.00 95.50 284 MET A C 1
ATOM 2234 O O . MET A 1 284 ? -1.227 -11.940 -12.903 1.00 95.50 284 MET A O 1
ATOM 2238 N N . ILE A 1 285 ? -1.404 -13.459 -14.548 1.00 97.31 285 ILE A N 1
ATOM 2239 C CA . ILE A 1 285 ? -2.825 -13.766 -14.312 1.00 97.31 285 ILE A CA 1
ATOM 2240 C C . ILE A 1 285 ? -3.028 -14.394 -12.925 1.00 97.31 285 ILE A C 1
ATOM 2242 O O . ILE A 1 285 ? -3.867 -13.934 -12.143 1.00 97.31 285 ILE A O 1
ATOM 2246 N N . LEU A 1 286 ? -2.260 -15.440 -12.610 1.00 97.81 286 LEU A N 1
ATOM 2247 C CA . LEU A 1 286 ? -2.367 -16.156 -11.337 1.00 97.81 286 LEU A CA 1
ATOM 2248 C C . LEU A 1 286 ? -1.920 -15.294 -10.156 1.00 97.81 286 LEU A C 1
ATOM 2250 O O . LEU A 1 286 ? -2.558 -15.327 -9.105 1.00 97.81 286 LEU A O 1
ATOM 2254 N N . SER A 1 287 ? -0.880 -14.482 -10.340 1.00 96.00 287 SER A N 1
ATOM 2255 C CA . SER A 1 287 ? -0.423 -13.482 -9.377 1.00 96.00 287 SER A CA 1
ATOM 2256 C C . SER A 1 287 ? -1.508 -12.453 -9.106 1.00 96.00 287 SER A C 1
ATOM 2258 O O . SER A 1 287 ? -1.785 -12.170 -7.945 1.00 96.00 287 SER A O 1
ATOM 2260 N N . GLY A 1 288 ? -2.190 -11.951 -10.140 1.00 96.44 288 GLY A N 1
ATOM 2261 C CA . GLY A 1 288 ? -3.304 -11.020 -9.970 1.00 96.44 288 GLY A CA 1
ATOM 2262 C C . GLY A 1 288 ? -4.425 -11.609 -9.113 1.00 96.44 288 GLY A C 1
ATOM 2263 O O . GLY A 1 288 ? -4.874 -10.989 -8.148 1.00 96.44 288 GLY A O 1
ATOM 2264 N N . ALA A 1 289 ? -4.833 -12.845 -9.415 1.00 98.12 289 ALA A N 1
ATOM 2265 C CA . ALA A 1 289 ? -5.832 -13.557 -8.622 1.00 98.12 289 ALA A CA 1
ATOM 2266 C C . ALA A 1 289 ? -5.364 -13.804 -7.180 1.00 98.12 289 ALA A C 1
ATOM 2268 O O . ALA A 1 289 ? -6.086 -13.515 -6.222 1.00 98.12 289 ALA A O 1
ATOM 2269 N N . GLY A 1 290 ? -4.139 -14.305 -7.030 1.00 97.75 290 GLY A N 1
ATOM 2270 C CA . GLY A 1 290 ? -3.519 -14.618 -5.751 1.00 97.75 290 GLY A CA 1
ATOM 2271 C C . GLY A 1 290 ? -3.425 -13.403 -4.836 1.00 97.75 290 GLY A C 1
ATOM 2272 O O . GLY A 1 290 ? -3.925 -13.437 -3.711 1.00 97.75 290 GLY A O 1
ATOM 2273 N N . TRP A 1 291 ? -2.874 -12.302 -5.343 1.00 96.62 291 TRP A N 1
ATOM 2274 C CA . TRP A 1 291 ? -2.775 -11.043 -4.615 1.00 96.62 291 TRP A CA 1
ATOM 2275 C C . TRP A 1 291 ? -4.143 -10.469 -4.267 1.00 96.62 291 TRP A C 1
ATOM 2277 O O . TRP A 1 291 ? -4.335 -10.072 -3.123 1.00 96.62 291 TRP A O 1
ATOM 2287 N N . GLY A 1 292 ? -5.121 -10.509 -5.178 1.00 97.06 292 GLY A N 1
ATOM 2288 C CA . GLY A 1 292 ? -6.492 -10.090 -4.873 1.00 97.06 292 GLY A CA 1
ATOM 2289 C C . GLY A 1 292 ? -7.068 -10.823 -3.660 1.00 97.06 292 GLY A C 1
ATOM 2290 O O . GLY A 1 292 ? -7.569 -10.197 -2.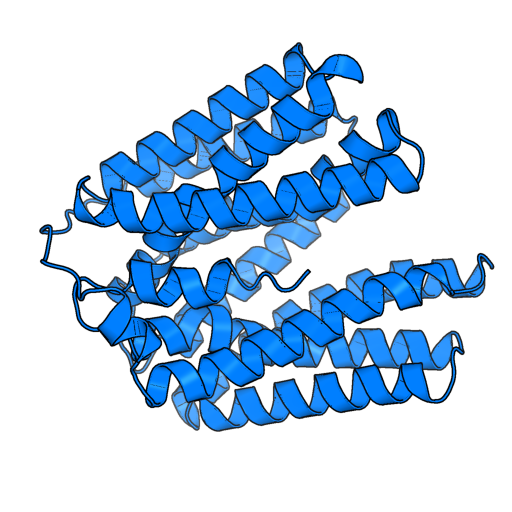722 1.00 97.06 292 GLY A O 1
ATOM 2291 N N . PHE A 1 293 ? -6.927 -12.150 -3.622 1.00 97.81 293 PHE A N 1
ATOM 2292 C CA . PHE A 1 293 ? -7.362 -12.944 -2.477 1.00 97.81 293 PHE A CA 1
ATOM 2293 C C . PHE A 1 293 ? -6.611 -12.600 -1.192 1.00 97.81 293 PHE A C 1
ATOM 2295 O O . PHE A 1 293 ? -7.241 -12.339 -0.163 1.00 97.81 293 PHE A O 1
ATOM 2302 N N . VAL A 1 294 ? -5.281 -12.609 -1.250 1.00 97.00 294 VAL A N 1
ATOM 2303 C CA . VAL A 1 294 ? -4.427 -12.485 -0.070 1.00 97.00 294 VAL A CA 1
ATOM 2304 C C . VAL A 1 294 ? -4.485 -11.079 0.523 1.00 97.00 294 VAL A C 1
ATOM 2306 O O . VAL A 1 294 ? -4.619 -10.969 1.742 1.00 97.00 294 VAL A O 1
ATOM 2309 N N . THR A 1 295 ? -4.434 -10.012 -0.282 1.00 95.31 295 THR A N 1
ATOM 2310 C CA . THR A 1 295 ? -4.388 -8.643 0.257 1.00 95.31 295 THR A CA 1
ATOM 2311 C C . THR A 1 295 ? -5.661 -8.298 1.012 1.00 95.31 295 THR A C 1
ATOM 2313 O O . THR A 1 295 ? -5.576 -7.797 2.127 1.00 95.31 295 THR A O 1
ATOM 2316 N N . VAL A 1 296 ? -6.850 -8.630 0.496 1.00 96.38 296 VAL A N 1
ATOM 2317 C CA . VAL A 1 296 ? -8.105 -8.357 1.221 1.00 96.38 296 VAL A CA 1
ATOM 2318 C C . VAL A 1 296 ? -8.091 -9.018 2.596 1.00 96.38 296 VAL A C 1
ATOM 2320 O O . VAL A 1 296 ? -8.413 -8.383 3.598 1.00 96.38 296 VAL A O 1
ATOM 2323 N N . ILE A 1 297 ? -7.666 -10.278 2.673 1.00 97.38 297 ILE A N 1
ATOM 2324 C CA . ILE A 1 297 ? -7.692 -11.019 3.933 1.00 97.38 297 ILE A CA 1
ATOM 2325 C C . ILE A 1 297 ? -6.579 -10.564 4.874 1.00 97.38 297 ILE A C 1
ATOM 2327 O O . ILE A 1 297 ? -6.868 -10.152 5.997 1.00 97.38 297 ILE A O 1
ATOM 2331 N N . LEU A 1 298 ? -5.322 -10.635 4.437 1.00 95.62 298 LEU A N 1
ATOM 2332 C CA . LEU A 1 298 ? -4.170 -10.377 5.295 1.00 95.62 298 LEU A CA 1
ATOM 2333 C C . LEU A 1 298 ? -3.924 -8.892 5.516 1.00 95.62 298 LEU A C 1
ATOM 2335 O O . LEU A 1 298 ? -3.561 -8.528 6.621 1.00 95.62 298 LEU A O 1
ATOM 2339 N N . GLN A 1 299 ? -4.145 -8.026 4.530 1.00 93.94 299 GLN A N 1
ATOM 2340 C CA . GLN A 1 299 ? -3.871 -6.599 4.695 1.00 93.94 299 GLN A CA 1
ATOM 2341 C C . GLN A 1 299 ? -5.027 -5.865 5.374 1.00 93.94 299 GLN A C 1
ATOM 2343 O O . GLN A 1 299 ? -4.789 -5.018 6.233 1.00 93.94 299 GLN A O 1
ATOM 2348 N N . TRP A 1 300 ? -6.275 -6.182 5.012 1.00 94.75 300 TRP A N 1
ATOM 2349 C CA . TRP A 1 300 ? -7.429 -5.383 5.433 1.00 94.75 300 TRP A CA 1
ATOM 2350 C C . TRP A 1 300 ? -8.260 -5.998 6.555 1.00 94.75 300 TRP A C 1
ATOM 2352 O O . TRP A 1 300 ? -8.800 -5.251 7.366 1.00 94.75 300 TRP A O 1
ATOM 2362 N N . VAL A 1 301 ? -8.407 -7.323 6.614 1.00 97.06 301 VAL A N 1
ATOM 2363 C CA . VAL A 1 301 ? -9.418 -7.960 7.479 1.00 97.06 301 VAL A CA 1
ATOM 2364 C C . VAL A 1 301 ? -8.801 -8.557 8.741 1.00 97.06 301 VAL A C 1
ATOM 2366 O O . VAL A 1 301 ? -9.152 -8.159 9.849 1.00 97.06 301 VAL A O 1
ATOM 2369 N N . VAL A 1 302 ? -7.856 -9.486 8.594 1.00 97.31 302 VAL A N 1
ATOM 2370 C CA . VAL A 1 302 ? -7.413 -10.368 9.686 1.00 97.31 302 VAL A CA 1
ATOM 2371 C C . VAL A 1 302 ? -6.767 -9.612 10.841 1.00 97.31 302 VAL A C 1
ATOM 2373 O O . VAL A 1 302 ? -7.085 -9.879 11.995 1.00 97.31 302 VAL A O 1
ATOM 2376 N N . PHE A 1 303 ? -5.884 -8.650 10.574 1.00 96.50 303 PHE A N 1
ATOM 2377 C CA . PHE A 1 303 ? -5.255 -7.896 11.663 1.00 96.50 303 PHE A CA 1
ATOM 2378 C C . PHE A 1 303 ? -6.257 -7.014 12.415 1.00 96.50 303 PHE A C 1
ATOM 2380 O O . PHE A 1 303 ? -6.104 -6.821 13.618 1.00 96.50 303 PHE A O 1
ATOM 2387 N N . GLY A 1 304 ? -7.319 -6.563 11.748 1.00 96.00 304 GLY A N 1
ATOM 2388 C CA . GLY A 1 304 ? -8.447 -5.899 12.393 1.00 96.00 304 GLY A CA 1
ATOM 2389 C C . GLY A 1 304 ? -9.323 -6.842 13.218 1.00 96.00 304 GLY A C 1
ATOM 2390 O O . GLY A 1 304 ? -9.827 -6.458 14.269 1.00 96.00 304 GLY A O 1
ATOM 2391 N N . ASP A 1 305 ? -9.505 -8.080 12.755 1.00 96.81 305 ASP A N 1
ATOM 2392 C CA . ASP A 1 305 ? -10.249 -9.134 13.459 1.00 96.81 305 ASP A CA 1
ATOM 2393 C C . ASP A 1 305 ? -9.530 -9.590 14.737 1.00 96.81 305 ASP A C 1
ATOM 2395 O O . ASP A 1 305 ? -10.174 -9.868 15.747 1.00 96.81 305 ASP A O 1
ATOM 2399 N N . LEU A 1 306 ? -8.198 -9.660 14.695 1.00 96.50 306 LEU A N 1
ATOM 2400 C CA . LEU A 1 306 ? -7.364 -10.082 15.822 1.00 96.50 306 LEU A CA 1
ATOM 2401 C C . LEU A 1 306 ? -7.119 -8.970 16.843 1.00 96.50 306 LEU A C 1
ATOM 2403 O O . LEU A 1 306 ? -6.762 -9.259 17.986 1.00 96.50 306 LEU A O 1
ATOM 2407 N N . ALA A 1 307 ? -7.270 -7.710 16.439 1.00 96.19 307 ALA A N 1
ATOM 2408 C CA . ALA A 1 307 ? -6.957 -6.577 17.284 1.00 96.19 307 ALA A CA 1
ATOM 2409 C C . ALA A 1 307 ? -7.965 -6.416 18.433 1.00 96.19 307 ALA A C 1
ATOM 2411 O O . ALA A 1 307 ? -9.158 -6.205 18.202 1.00 96.19 307 ALA A O 1
ATOM 2412 N N . PRO A 1 308 ? -7.501 -6.415 19.694 1.00 94.19 308 PRO A N 1
ATOM 2413 C CA . PRO A 1 308 ? -8.299 -5.926 20.805 1.00 94.19 308 PRO A CA 1
ATOM 2414 C C . PRO A 1 308 ? -8.612 -4.442 20.615 1.00 94.19 308 PRO A C 1
ATOM 2416 O O . PRO A 1 308 ? -7.787 -3.698 20.074 1.00 94.19 308 PRO A O 1
ATOM 2419 N N . LYS A 1 309 ? -9.761 -4.006 21.143 1.00 91.19 309 LYS A N 1
ATOM 2420 C CA . LYS A 1 309 ? -10.151 -2.592 21.134 1.00 91.19 309 LYS A CA 1
ATOM 2421 C C . LYS A 1 309 ? -9.020 -1.709 21.669 1.00 91.19 309 LYS A C 1
ATOM 2423 O O . LYS A 1 309 ? -8.448 -2.005 22.721 1.00 91.19 309 LYS A O 1
ATOM 2428 N N . GLY A 1 310 ? -8.676 -0.660 20.930 1.00 91.25 310 GLY A N 1
ATOM 2429 C CA . GLY A 1 310 ? -7.596 0.265 21.286 1.00 91.25 310 GLY A CA 1
ATOM 2430 C C . GLY A 1 310 ? -6.200 -0.145 20.803 1.00 91.25 310 GLY A C 1
ATOM 2431 O O . GLY A 1 310 ? -5.254 0.606 21.019 1.00 91.25 310 GLY A O 1
AT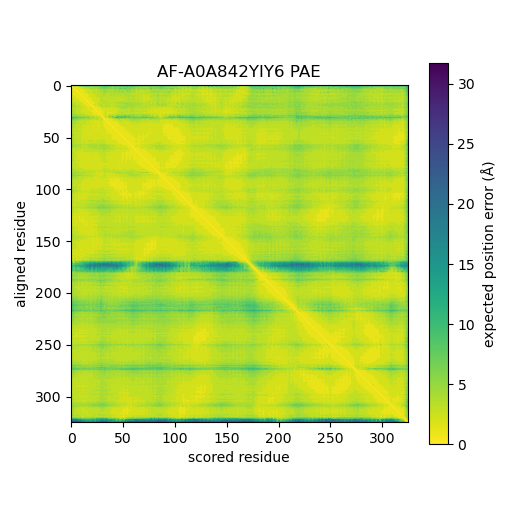OM 2432 N N . SER A 1 311 ? -6.023 -1.322 20.192 1.00 95.06 311 SER A N 1
ATOM 2433 C CA . SER A 1 311 ? -4.717 -1.824 19.718 1.00 95.06 311 SER A CA 1
ATOM 2434 C C . SER A 1 311 ? -4.644 -2.067 18.208 1.00 95.06 311 SER A C 1
ATOM 2436 O O . SER A 1 311 ? -3.622 -2.542 17.716 1.00 95.06 311 SER A O 1
ATOM 2438 N N . GLU A 1 312 ? -5.694 -1.738 17.470 1.00 95.50 312 GLU A N 1
ATOM 2439 C CA . GLU A 1 312 ? -5.876 -1.975 16.037 1.00 95.50 312 GLU A CA 1
ATOM 2440 C C . GLU A 1 312 ? -4.727 -1.398 15.208 1.00 95.50 312 GLU A C 1
ATOM 2442 O O . GLU A 1 312 ? -4.192 -2.085 14.339 1.00 95.50 312 GLU A O 1
ATOM 2447 N N . GLU A 1 313 ? -4.255 -0.187 15.527 1.00 95.94 313 GLU A N 1
ATOM 2448 C CA . GLU A 1 313 ? -3.124 0.418 14.820 1.00 95.94 313 GLU A CA 1
ATOM 2449 C C . GLU A 1 313 ? -1.855 -0.444 14.911 1.00 95.94 313 GLU A C 1
ATOM 2451 O O . GLU A 1 313 ? -1.123 -0.555 13.934 1.00 95.94 313 GLU A O 1
ATOM 2456 N N . LYS A 1 314 ? -1.580 -1.084 16.056 1.00 96.12 314 LYS A N 1
ATOM 2457 C CA . LYS A 1 314 ? -0.396 -1.949 16.232 1.00 96.12 314 LYS A CA 1
ATOM 2458 C C . LYS A 1 314 ? -0.499 -3.238 15.427 1.00 96.12 314 LYS A C 1
ATOM 2460 O O . LYS A 1 314 ? 0.502 -3.694 14.884 1.00 96.12 314 LYS A O 1
ATOM 2465 N N . TYR A 1 315 ? -1.693 -3.815 15.334 1.00 96.38 315 TYR A N 1
ATOM 2466 C CA . TYR A 1 315 ? -1.914 -5.000 14.508 1.00 96.38 315 TYR A CA 1
ATOM 2467 C C . TYR A 1 315 ? -1.761 -4.661 13.020 1.00 96.38 315 TYR A C 1
ATOM 2469 O O . TYR A 1 315 ? -1.116 -5.412 12.294 1.00 96.38 315 TYR A O 1
ATOM 2477 N N . TYR A 1 316 ? -2.242 -3.498 12.572 1.00 95.88 316 TYR A N 1
ATOM 2478 C CA . TYR A 1 316 ? -2.083 -3.089 11.173 1.00 95.88 316 TYR A CA 1
ATOM 2479 C C . TYR A 1 316 ? -0.662 -2.725 10.765 1.00 95.88 316 TYR A C 1
ATOM 2481 O O . TYR A 1 316 ? -0.319 -2.890 9.600 1.00 95.88 316 TYR A O 1
ATOM 2489 N N . VAL A 1 317 ? 0.206 -2.308 11.686 1.00 96.25 317 VAL A N 1
ATOM 2490 C CA . VAL A 1 317 ? 1.644 -2.196 11.376 1.00 96.25 317 VAL A CA 1
ATOM 2491 C C . VAL A 1 317 ? 2.190 -3.510 10.824 1.00 96.25 317 VAL A C 1
ATOM 2493 O O . VAL A 1 317 ? 2.965 -3.482 9.876 1.00 96.25 317 VAL A O 1
ATOM 2496 N N . LEU A 1 318 ? 1.776 -4.656 11.376 1.00 95.12 318 LEU A N 1
ATOM 2497 C CA . LEU A 1 318 ? 2.254 -5.965 10.923 1.00 95.12 318 LEU A CA 1
ATOM 2498 C C . LEU A 1 318 ? 1.839 -6.251 9.478 1.00 95.12 318 LEU A C 1
ATOM 2500 O O . LEU A 1 318 ? 2.612 -6.822 8.715 1.00 95.12 318 LEU A O 1
ATOM 2504 N N . ALA A 1 319 ? 0.642 -5.803 9.104 1.00 92.75 319 ALA A N 1
ATOM 2505 C CA . ALA A 1 319 ? 0.145 -5.876 7.739 1.00 92.75 319 ALA A CA 1
ATOM 2506 C C . ALA A 1 319 ? 0.936 -4.969 6.784 1.00 92.75 319 ALA A C 1
ATOM 2508 O O . ALA A 1 319 ? 1.196 -5.347 5.648 1.00 92.75 319 ALA A O 1
ATOM 2509 N N . LEU A 1 320 ? 1.291 -3.765 7.244 1.00 93.12 320 LEU A N 1
ATOM 2510 C CA . LEU A 1 320 ? 1.758 -2.672 6.389 1.00 93.12 320 LEU A CA 1
ATOM 2511 C C . LEU A 1 320 ? 3.276 -2.576 6.248 1.00 93.12 320 LEU A C 1
ATOM 2513 O O . LEU A 1 320 ? 3.753 -2.162 5.196 1.00 93.12 320 LEU A O 1
ATOM 2517 N N . VAL A 1 321 ? 4.029 -2.920 7.296 1.00 89.75 321 VAL A N 1
ATOM 2518 C CA . VAL A 1 321 ? 5.504 -2.929 7.259 1.00 89.75 321 VAL A CA 1
ATOM 2519 C C . VAL A 1 321 ? 6.005 -4.055 6.366 1.00 89.75 321 VAL A C 1
ATOM 2521 O O . VAL A 1 321 ? 6.995 -3.895 5.658 1.00 89.75 321 VAL A O 1
ATOM 2524 N N . VAL A 1 322 ? 5.302 -5.186 6.380 1.00 79.75 322 VAL A N 1
ATOM 2525 C CA . VAL A 1 322 ? 5.538 -6.296 5.459 1.00 79.75 322 VAL A CA 1
ATOM 2526 C C . VAL A 1 322 ? 4.882 -5.921 4.132 1.00 79.75 322 VAL A C 1
ATOM 2528 O O . VAL A 1 322 ? 3.774 -6.347 3.819 1.00 79.75 322 VAL A O 1
ATOM 2531 N N . TYR A 1 323 ? 5.534 -5.018 3.403 1.00 67.00 323 TYR A N 1
ATOM 2532 C CA . TYR A 1 323 ? 4.990 -4.464 2.174 1.00 67.00 323 TYR A CA 1
ATOM 2533 C C . TYR A 1 323 ? 5.022 -5.523 1.060 1.00 67.00 323 TYR A C 1
ATOM 2535 O O . TYR A 1 323 ? 6.090 -6.078 0.784 1.00 67.00 323 TYR A O 1
ATOM 2543 N N . PRO A 1 324 ? 3.882 -5.827 0.422 1.00 56.69 324 PRO A N 1
ATOM 2544 C CA . PRO A 1 324 ? 3.866 -6.603 -0.805 1.00 56.69 324 PRO A CA 1
ATOM 2545 C C . PRO A 1 324 ? 4.292 -5.662 -1.937 1.00 56.69 324 PRO A C 1
ATOM 2547 O O . PRO A 1 324 ? 3.536 -4.767 -2.311 1.00 56.69 324 PRO A O 1
ATOM 2550 N N . VAL A 1 325 ? 5.540 -5.777 -2.394 1.00 46.88 325 VAL A N 1
ATOM 2551 C CA . VAL A 1 325 ? 6.075 -4.950 -3.495 1.00 46.88 325 VAL A CA 1
ATOM 2552 C C . VAL A 1 325 ? 5.255 -5.123 -4.779 1.00 46.88 325 VAL A C 1
ATOM 2554 O O . VAL A 1 325 ? 4.880 -6.272 -5.085 1.00 46.88 325 VAL A O 1
#

Foldseek 3Di:
DVLLLLLLLLLLLLVLLCVPPQLCQLQVVQHDPVSSVVLVVLLLVLLLVLLVVLLVVVLVDWLLVSVVVLLVQLLVLLVCCLPPRDNVCSSVSSSSNSNSSRNSVLSSLLVLLVVDDLLQQLQSLLVSLLSNLVSNVVVVVVCVVVVDDSSRSSVVSNVSSVVSVVSSVVDPDTDDNDDADDLCCCVVDPLLCVLLVLLLVLLVLLVVVVVVVVVADPDPLLVVLVVVLQVLLSVLLSVLLNVLSVCCSVVNLPVLLVQLSVLQVVLSVLCVVDDDSVSSSSSSNSNSNSNSSNCSRNQRRSLSVPGDPNHSSVSNSSNPSSDND

Secondary structure (DSSP, 8-state):
-HHHHHHHHHHHHHHHHIIIIIHHHHHHHH--HHHHHHHHHHHHHHHHHHHHHHHHHTTTS-HHHHHHHHHHHHHHHHHHHHHH--TTTHHHHHHHHHHHHHTTHHHHHHHHHHTS-TTTHHHHHHHHHHHHHHHHHHHHHHHHHTT--HHHHHHHHHHHHHHHHHHHHH----PPP--PPPHHHHHH-HHHHHHHHHHHHHHHHHHHHHHHHTTS---HHHHHHHHHHHHHHHHHHHHHHHHHHHHHHHH-SHHHHHHHHHHHHHHHHHHHH---HHHHHHHHHHHHHHHHHHIIIIIIIHHHHHPPTT-HHHHHHHHHHS---

Nearest PDB structures (foldseek):
  9b3k-assembly1_Z  TM=7.241E-01  e=2.338E-06  Staphylococcus aureus
  7ckr-assembly1_A  TM=7.564E-01  e=5.806E-06  Homo sapiens
  8pnl-assembly1_A  TM=6.986E-01  e=1.642E-05  Mycolicibacterium hassiacum DSM 44199
  6lyy-assembly1_A  TM=7.280E-01  e=2.424E-05  Homo sapiens
  8tth-assembly1_A  TM=6.222E-01  e=3.121E-04  Staphylococcus aureus

pLDDT: mean 93.35, std 5.48, range [46.88, 98.5]

Radius of gyration: 19.28 Å; Cα contacts (8 Å, |Δi|>4): 438; chains: 1; bounding box: 42×47×54 Å

Mean predicted aligned error: 3.67 Å